Protein AF-Q876N0-F1 (afdb_monomer_lite)

Organism: Aspergillus fumigatus (NCBI:txid746128)

Radius of gyration: 25.03 Å; chains: 1; bounding box: 83×38×50 Å

Secondary structure (DSSP, 8-state):
--SPPPPPSSPPPTT-SSEEETT-TTS----GGGT-S--SS-SS--EEE-HHHHHHHHHHHHHHHHSSS-BHHHHHHHHHHHHHHHIIIII-SS-GGGS-HHHHHHHHHHHH-HHHHHT-THHHHHHHHHHHTTSS-SS-SS---BSS-TTHHHHHHHHHHHHHHHHHHHHHHHHHHHHHHHHHHHHHH--

Foldseek 3Di:
DQPQDDDDPDADDLPHLFKHWLQRPLWDDDDPPVVGTHDNDDPDGDIDTQLQNLLVVLVQQLLQAPPPFHFPSNVVSVVVNVVSVCCVPPVVSDHLVSHDPLSSVVVVVVNPDPVCVVQDCPSVVSSVVCVVVVSHDPHRPDDTDTPDDPCVNVVSVVVVVVVVVVVVVVVVVVVVVVVVVVVVVVVVVVD

Sequence (191 aa):
MWGAPEIPLGPPAPNNPDYWTINDERLPEVARGLHQGRVVEADYPVKIPSPARYAEMLTLLYFRDNHPEETFRGSFWEVLMIDMQTVLKKHRLFTLSDLPPRTRSWWKILTKNIRERTHGDAEERFGDEMKKAGEVPEKSPWPSQRTMPDGWREELKRLEEEEERRKKRKEEQEEEQLRKNKEKVKEEQNA

pLDDT: mean 83.49, std 11.63, range [45.81, 95.0]

Structure (mmCIF, N/CA/C/O backbone):
data_AF-Q876N0-F1
#
_entry.id   AF-Q876N0-F1
#
loop_
_atom_site.group_PDB
_atom_site.id
_atom_site.type_symbol
_atom_site.label_atom_id
_atom_site.label_alt_id
_atom_site.label_comp_id
_atom_site.label_asym_id
_atom_site.label_entity_id
_atom_site.label_seq_id
_atom_site.pdbx_PDB_ins_code
_atom_site.Cartn_x
_atom_site.Cartn_y
_atom_site.Cartn_z
_atom_site.occupancy
_atom_site.B_iso_or_equiv
_atom_site.auth_seq_id
_atom_site.auth_comp_id
_atom_site.auth_asym_id
_atom_site.auth_atom_id
_atom_site.pdbx_PDB_model_num
ATOM 1 N N . MET A 1 1 ? 12.293 -14.722 1.049 1.00 46.44 1 MET A N 1
ATOM 2 C CA . MET A 1 1 ? 11.926 -13.385 0.530 1.00 46.44 1 MET A CA 1
ATOM 3 C C . MET A 1 1 ? 10.450 -13.452 0.162 1.00 46.44 1 MET A C 1
ATOM 5 O O . MET A 1 1 ? 10.051 -14.461 -0.401 1.00 46.44 1 MET A O 1
ATOM 9 N N . TRP A 1 2 ? 9.644 -12.475 0.574 1.00 56.56 2 TRP A N 1
ATOM 10 C CA . TRP A 1 2 ? 8.173 -12.488 0.557 1.00 56.56 2 TRP A CA 1
ATOM 11 C C . TRP A 1 2 ? 7.551 -12.513 -0.853 1.00 56.56 2 TRP A C 1
ATOM 13 O O . TRP A 1 2 ? 7.044 -11.501 -1.315 1.00 56.56 2 TRP A O 1
ATOM 23 N N . GLY A 1 3 ? 7.643 -13.638 -1.568 1.00 62.12 3 GLY A N 1
ATOM 24 C CA . GLY A 1 3 ? 6.945 -13.863 -2.843 1.00 62.12 3 GLY A CA 1
ATOM 25 C C . GLY A 1 3 ? 7.327 -12.933 -4.003 1.00 62.12 3 GLY A C 1
ATOM 26 O O . GLY A 1 3 ? 6.643 -12.945 -5.024 1.00 62.12 3 GLY A O 1
ATOM 27 N N . ALA A 1 4 ? 8.388 -12.128 -3.868 1.00 67.19 4 ALA A N 1
ATOM 28 C CA . ALA A 1 4 ? 8.852 -11.271 -4.950 1.00 67.19 4 ALA A CA 1
ATOM 29 C C . ALA A 1 4 ? 9.299 -12.149 -6.136 1.00 67.19 4 ALA A C 1
ATOM 31 O O . ALA A 1 4 ? 10.089 -13.075 -5.921 1.00 67.19 4 ALA A O 1
ATOM 32 N N . PRO A 1 5 ? 8.797 -11.891 -7.356 1.00 76.00 5 PRO A N 1
ATOM 33 C CA . PRO A 1 5 ? 9.203 -12.635 -8.539 1.00 76.00 5 PRO A CA 1
ATOM 34 C C . PRO A 1 5 ? 10.709 -12.477 -8.760 1.00 76.00 5 PRO A C 1
ATOM 36 O O . PRO A 1 5 ? 11.302 -11.462 -8.394 1.00 76.00 5 PRO A O 1
ATOM 39 N N . GLU A 1 6 ? 11.344 -13.488 -9.347 1.00 84.44 6 GLU A N 1
ATOM 40 C CA . GLU A 1 6 ? 12.767 -13.396 -9.662 1.00 84.44 6 GLU A CA 1
ATOM 41 C C . GLU A 1 6 ? 13.013 -12.261 -10.660 1.00 84.44 6 GLU A C 1
ATOM 43 O O . GLU A 1 6 ? 12.354 -12.166 -11.700 1.00 84.44 6 GLU A O 1
ATOM 48 N N . ILE A 1 7 ? 13.979 -11.391 -10.345 1.00 85.69 7 ILE A N 1
ATOM 49 C CA . ILE A 1 7 ? 14.375 -10.315 -11.252 1.00 85.69 7 ILE A CA 1
ATOM 50 C C . ILE A 1 7 ? 15.002 -10.971 -12.490 1.00 85.69 7 ILE A C 1
ATOM 52 O O . ILE A 1 7 ? 16.005 -11.679 -12.353 1.00 85.69 7 ILE A O 1
ATOM 56 N N . PRO A 1 8 ? 14.474 -10.734 -13.705 1.00 86.06 8 PRO A N 1
ATOM 57 C CA . PRO A 1 8 ? 15.007 -11.359 -14.905 1.00 86.06 8 PRO A CA 1
ATOM 58 C C . PRO A 1 8 ? 16.461 -10.929 -15.125 1.00 86.06 8 PRO A C 1
ATOM 60 O O . PRO A 1 8 ? 16.791 -9.746 -15.012 1.00 86.06 8 PRO A O 1
ATOM 63 N N . LEU A 1 9 ? 17.339 -11.878 -15.465 1.00 85.62 9 LEU A N 1
ATOM 64 C CA . LEU A 1 9 ? 18.756 -11.595 -15.737 1.00 85.62 9 LEU A CA 1
ATOM 65 C C . LEU A 1 9 ? 18.926 -10.756 -17.016 1.00 85.62 9 LEU A C 1
ATOM 67 O O . LEU A 1 9 ? 19.671 -9.775 -17.022 1.00 85.62 9 LEU A O 1
ATOM 71 N N . GLY A 1 10 ? 18.162 -11.066 -18.065 1.00 85.69 10 GLY A N 1
ATOM 72 C CA . GLY A 1 10 ? 18.078 -10.275 -19.299 1.00 85.69 10 GLY A CA 1
ATOM 73 C C . GLY A 1 10 ? 17.014 -9.172 -19.247 1.00 85.69 10 GLY A C 1
ATOM 74 O O . GLY A 1 10 ? 16.380 -8.975 -18.205 1.00 85.69 10 GLY A O 1
ATOM 75 N N . PRO A 1 11 ? 16.804 -8.435 -20.352 1.00 86.06 11 PRO A N 1
ATOM 76 C CA . PRO A 1 11 ? 15.645 -7.563 -20.502 1.00 86.06 11 PRO A CA 1
ATOM 77 C C . PRO A 1 11 ? 14.350 -8.339 -20.209 1.00 86.06 11 PRO A C 1
ATOM 79 O O . PRO A 1 11 ? 14.222 -9.484 -20.655 1.00 86.06 11 PRO A O 1
ATOM 82 N N . PRO A 1 12 ? 13.396 -7.761 -19.459 1.00 89.75 12 PRO A N 1
ATOM 83 C CA . PRO A 1 12 ? 12.083 -8.364 -19.301 1.00 89.75 12 PRO A CA 1
ATOM 84 C C . PRO A 1 12 ? 11.425 -8.590 -20.667 1.00 89.75 12 PRO A C 1
ATOM 86 O O . PRO A 1 12 ? 11.605 -7.794 -21.590 1.00 89.75 12 PRO A O 1
ATOM 89 N N . ALA A 1 13 ? 10.643 -9.663 -20.795 1.00 88.75 13 ALA A N 1
ATOM 90 C CA . ALA A 1 13 ? 9.806 -9.852 -21.976 1.00 88.75 13 ALA A CA 1
ATOM 91 C C . ALA A 1 13 ? 8.862 -8.640 -22.160 1.00 88.75 13 ALA A C 1
ATOM 93 O O . ALA A 1 13 ? 8.408 -8.087 -21.155 1.00 88.75 13 ALA A O 1
ATOM 94 N N . PRO A 1 14 ? 8.500 -8.248 -23.397 1.00 85.12 14 PRO A N 1
ATOM 95 C CA . PRO A 1 14 ? 7.646 -7.077 -23.642 1.00 85.12 14 PRO A CA 1
ATOM 96 C C . PRO A 1 14 ? 6.306 -7.092 -22.886 1.00 85.12 14 PRO A C 1
ATOM 98 O O . PRO A 1 14 ? 5.770 -6.055 -22.517 1.00 85.12 14 PRO A O 1
ATOM 101 N N . ASN A 1 15 ? 5.766 -8.281 -22.619 1.00 86.50 15 ASN A N 1
ATOM 102 C CA . ASN A 1 15 ? 4.524 -8.500 -21.881 1.00 86.50 15 ASN A CA 1
ATOM 103 C C . ASN A 1 15 ? 4.755 -9.011 -20.448 1.00 86.50 15 ASN A C 1
ATOM 105 O O . ASN A 1 15 ? 3.834 -9.558 -19.842 1.00 86.50 15 ASN A O 1
ATOM 109 N N . ASN A 1 16 ? 5.966 -8.865 -19.902 1.00 90.00 16 ASN A N 1
ATOM 110 C CA . ASN A 1 16 ? 6.259 -9.295 -18.542 1.00 90.00 16 ASN A CA 1
ATOM 111 C C . ASN A 1 16 ? 5.347 -8.534 -17.549 1.00 90.00 16 ASN A C 1
ATOM 113 O O . ASN A 1 16 ? 5.262 -7.297 -17.619 1.00 90.00 16 ASN A O 1
ATOM 117 N N . PRO A 1 17 ? 4.634 -9.252 -16.657 1.00 89.44 17 PRO A N 1
ATOM 118 C CA . PRO A 1 17 ? 3.687 -8.640 -15.727 1.00 89.44 17 PRO A CA 1
ATOM 119 C C . PRO A 1 17 ? 4.369 -7.971 -14.527 1.00 89.44 17 PRO A C 1
ATOM 121 O O . PRO A 1 17 ? 3.766 -7.112 -13.887 1.00 89.44 17 PRO A O 1
ATOM 124 N N . ASP A 1 18 ? 5.619 -8.327 -14.232 1.00 91.31 18 ASP A N 1
ATOM 125 C CA . ASP A 1 18 ? 6.300 -8.004 -12.977 1.00 91.31 18 ASP A CA 1
ATOM 126 C C . ASP A 1 18 ? 7.418 -6.980 -13.126 1.00 91.31 18 ASP A C 1
ATOM 128 O O . ASP A 1 18 ? 7.651 -6.198 -12.206 1.00 91.31 18 ASP A O 1
ATOM 132 N N . TYR A 1 19 ? 8.089 -6.963 -14.277 1.00 92.31 19 TYR A N 1
ATOM 133 C CA . TYR A 1 19 ? 9.239 -6.103 -14.534 1.00 92.31 19 TYR A CA 1
ATOM 134 C C . TYR A 1 19 ? 9.152 -5.448 -15.896 1.00 92.31 19 TYR A C 1
ATOM 136 O O . TYR A 1 19 ? 8.929 -6.115 -16.905 1.00 92.31 19 TYR A O 1
ATOM 144 N N . TRP A 1 20 ? 9.361 -4.139 -15.914 1.00 91.56 20 TRP A N 1
ATOM 145 C CA . TRP A 1 20 ? 9.422 -3.308 -17.111 1.00 91.56 20 TRP A CA 1
ATOM 146 C C . TRP A 1 20 ? 10.815 -2.682 -17.205 1.00 91.56 20 TRP A C 1
ATOM 148 O O . TRP A 1 20 ? 11.603 -2.732 -16.256 1.00 91.56 20 TRP A O 1
ATOM 158 N N . THR A 1 21 ? 11.139 -2.084 -18.341 1.00 90.12 21 THR A N 1
ATOM 159 C CA . THR A 1 21 ? 12.311 -1.212 -18.463 1.00 90.12 21 THR A CA 1
ATOM 160 C C . THR A 1 21 ? 11.898 0.251 -18.328 1.00 90.12 21 THR A C 1
ATOM 162 O O . THR A 1 21 ? 10.753 0.616 -18.575 1.00 90.12 21 THR A O 1
ATOM 165 N N . ILE A 1 22 ? 12.827 1.130 -17.953 1.00 87.56 22 ILE A N 1
ATOM 166 C CA . ILE A 1 22 ? 12.552 2.580 -17.864 1.00 87.56 22 ILE A CA 1
ATOM 167 C C . ILE A 1 22 ? 12.155 3.220 -19.205 1.00 87.56 22 ILE A C 1
ATOM 169 O O . ILE A 1 22 ? 11.563 4.297 -19.221 1.00 87.56 22 ILE A O 1
ATOM 173 N N . ASN A 1 23 ? 12.463 2.560 -20.323 1.00 86.44 23 ASN A N 1
ATOM 174 C CA . ASN A 1 23 ? 12.092 2.972 -21.675 1.00 86.44 23 ASN A CA 1
ATOM 175 C C . ASN A 1 23 ? 10.866 2.215 -22.226 1.00 86.44 23 ASN A C 1
ATOM 177 O O . ASN A 1 23 ? 10.572 2.337 -23.413 1.00 86.44 23 ASN A O 1
ATOM 181 N N . ASP A 1 24 ? 10.166 1.437 -21.395 1.00 88.19 24 ASP A N 1
ATOM 182 C CA . ASP A 1 24 ? 9.004 0.645 -21.807 1.00 88.19 24 ASP A CA 1
ATOM 183 C C . ASP A 1 24 ? 7.897 1.534 -22.390 1.00 88.19 24 ASP A C 1
ATOM 185 O O . ASP A 1 24 ? 7.536 2.560 -21.813 1.00 88.19 24 ASP A O 1
ATOM 189 N N . GLU A 1 25 ? 7.349 1.145 -23.542 1.00 87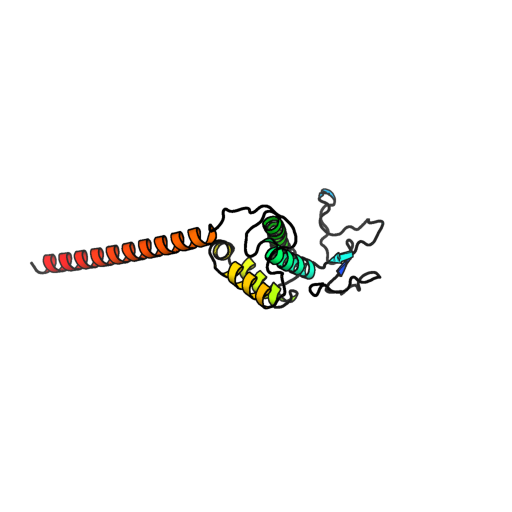.44 25 GLU A N 1
ATOM 190 C CA . GLU A 1 25 ? 6.357 1.938 -24.277 1.00 87.44 25 GLU A CA 1
ATOM 191 C C . GLU A 1 25 ? 5.015 2.080 -23.557 1.00 87.44 25 GLU A C 1
ATOM 193 O O . GLU A 1 25 ? 4.250 2.992 -23.864 1.00 87.44 25 GLU A O 1
ATOM 198 N N . ARG A 1 26 ? 4.729 1.213 -22.578 1.00 86.75 26 ARG A N 1
ATOM 199 C CA . ARG A 1 26 ? 3.541 1.336 -21.725 1.00 86.75 26 ARG A CA 1
ATOM 200 C C . ARG A 1 26 ? 3.640 2.527 -20.778 1.00 86.75 26 ARG A C 1
ATOM 202 O O . ARG A 1 26 ? 2.614 2.998 -20.292 1.00 86.75 26 ARG A O 1
ATOM 209 N N . LEU A 1 27 ? 4.851 2.999 -20.478 1.00 87.25 27 LEU A N 1
ATOM 210 C CA . LEU A 1 27 ? 5.051 4.173 -19.639 1.00 87.25 27 LEU A CA 1
ATOM 211 C C . LEU A 1 27 ? 4.662 5.441 -20.411 1.00 87.25 27 LEU A C 1
ATOM 213 O O . LEU A 1 27 ? 4.993 5.576 -21.590 1.00 87.25 27 LEU A O 1
ATOM 217 N N . PRO A 1 28 ? 3.995 6.407 -19.758 1.00 80.56 28 PRO A N 1
ATOM 218 C CA . PRO A 1 28 ? 3.603 7.635 -20.421 1.00 80.56 28 PRO A CA 1
ATOM 219 C C . PRO A 1 28 ? 4.844 8.456 -20.775 1.00 80.56 28 PRO A C 1
ATOM 221 O O . PRO A 1 28 ? 5.775 8.584 -19.972 1.00 80.56 28 PRO A O 1
ATOM 224 N N . GLU A 1 29 ? 4.828 9.074 -21.952 1.00 74.88 29 GLU A N 1
ATOM 225 C CA . GLU A 1 29 ? 5.729 10.183 -22.236 1.00 74.88 29 GLU A CA 1
ATOM 226 C C . GLU A 1 29 ? 5.293 11.376 -21.388 1.00 74.88 29 GLU A C 1
ATOM 228 O O . GLU A 1 29 ? 4.193 11.906 -21.549 1.00 74.88 29 GLU A O 1
ATOM 233 N N . VAL A 1 30 ? 6.133 11.795 -20.450 1.00 67.56 30 VAL A N 1
ATOM 234 C CA . VAL A 1 30 ? 5.915 13.031 -19.694 1.00 67.56 30 VAL A CA 1
ATOM 235 C C . VAL A 1 30 ? 7.146 13.918 -19.810 1.00 67.56 30 VAL A C 1
ATOM 237 O O . VAL A 1 30 ? 8.215 13.486 -20.241 1.00 67.56 30 VAL A O 1
ATOM 240 N N . ALA A 1 31 ? 6.980 15.199 -19.483 1.00 58.22 31 ALA A N 1
ATOM 241 C CA . ALA A 1 31 ? 8.033 16.189 -19.649 1.00 58.22 31 ALA A CA 1
ATOM 242 C C . ALA A 1 31 ? 9.302 15.798 -18.865 1.00 58.22 31 ALA A C 1
ATOM 244 O O . ALA A 1 31 ? 9.253 15.595 -17.649 1.00 58.22 31 ALA A O 1
ATOM 245 N N . ARG A 1 32 ? 10.451 15.763 -19.562 1.00 53.69 32 ARG A N 1
ATOM 246 C CA . ARG A 1 32 ? 11.765 15.347 -19.024 1.00 53.69 32 ARG A CA 1
ATOM 247 C C . ARG A 1 32 ? 12.174 16.087 -17.739 1.00 53.69 32 ARG A C 1
ATOM 249 O O . ARG A 1 32 ? 12.907 15.533 -16.931 1.00 53.69 32 ARG A O 1
ATOM 256 N N . GLY A 1 33 ? 11.671 17.305 -17.518 1.00 52.53 33 GLY A N 1
ATOM 257 C CA . GLY A 1 33 ? 12.053 18.164 -16.389 1.00 52.53 33 GLY A CA 1
ATOM 258 C C . GLY A 1 33 ? 11.734 17.617 -14.992 1.00 52.53 33 GLY A C 1
ATOM 259 O O . GLY A 1 33 ? 12.349 18.063 -14.029 1.00 52.53 33 GLY A O 1
ATOM 260 N N . LEU A 1 34 ? 10.819 16.648 -14.866 1.00 58.56 34 LEU A N 1
ATOM 261 C CA . LEU A 1 34 ? 10.489 16.017 -13.579 1.00 58.56 34 LEU A CA 1
ATOM 262 C C . LEU A 1 34 ? 11.032 14.586 -13.440 1.00 58.56 34 LEU A C 1
ATOM 264 O O . LEU A 1 34 ? 10.792 13.964 -12.411 1.00 58.56 34 LEU A O 1
ATOM 268 N N . HIS A 1 35 ? 11.745 14.058 -14.447 1.00 62.03 35 HIS A N 1
ATOM 269 C CA . HIS A 1 35 ? 12.207 12.657 -14.497 1.00 62.03 35 HIS A CA 1
ATOM 270 C C . HIS A 1 35 ? 11.091 11.629 -14.234 1.00 62.03 35 HIS A C 1
ATOM 272 O O . HIS A 1 35 ? 11.325 10.545 -13.705 1.00 62.03 35 HIS A O 1
ATOM 278 N N . GLN A 1 36 ? 9.857 11.985 -14.583 1.00 68.00 36 GLN A N 1
ATOM 279 C CA . GLN A 1 36 ? 8.708 11.096 -14.502 1.00 68.00 36 GLN A CA 1
ATOM 280 C C . GLN A 1 36 ? 8.547 10.361 -15.842 1.00 68.00 36 GLN A C 1
ATOM 282 O O . GLN A 1 36 ? 9.010 10.839 -16.876 1.00 68.00 36 GLN A O 1
ATOM 287 N N . GLY A 1 37 ? 7.872 9.210 -15.830 1.00 75.06 37 GLY A N 1
ATOM 288 C CA . GLY A 1 37 ? 7.498 8.463 -17.037 1.00 75.06 37 GLY A CA 1
ATOM 289 C C . GLY A 1 37 ? 8.666 7.873 -17.832 1.00 75.06 37 GLY A C 1
ATOM 290 O O . GLY A 1 37 ? 9.689 7.487 -17.268 1.00 75.06 37 GLY A O 1
ATOM 291 N N . ARG A 1 38 ? 8.459 7.714 -19.142 1.00 82.75 38 ARG A N 1
ATOM 292 C CA . ARG A 1 38 ? 9.367 6.976 -20.027 1.00 82.75 38 ARG A CA 1
ATOM 293 C C . ARG A 1 38 ? 10.684 7.721 -20.255 1.00 82.75 38 ARG A C 1
ATOM 295 O O . ARG A 1 38 ? 10.693 8.837 -20.774 1.00 82.75 38 ARG A O 1
ATOM 302 N N . VAL A 1 39 ? 11.802 7.061 -19.965 1.00 80.50 39 VAL A N 1
ATOM 303 C CA . VAL A 1 39 ? 13.153 7.562 -20.250 1.00 80.50 39 VAL A CA 1
ATOM 304 C C . VAL A 1 39 ? 13.628 6.975 -21.577 1.00 80.50 39 VAL A C 1
ATOM 306 O O . VAL A 1 39 ? 14.024 5.818 -21.644 1.00 80.50 39 VAL A O 1
ATOM 309 N N . VAL A 1 40 ? 13.557 7.769 -22.647 1.00 72.38 40 VAL A N 1
ATOM 310 C CA . VAL A 1 40 ? 13.921 7.338 -24.015 1.00 72.38 40 VAL A CA 1
ATOM 311 C C . VAL A 1 40 ? 15.427 7.383 -24.300 1.00 72.38 40 VAL A C 1
ATOM 313 O O . VAL A 1 40 ? 15.909 6.642 -25.148 1.00 72.38 40 VAL A O 1
ATOM 316 N N . GLU A 1 41 ? 16.172 8.212 -23.569 1.00 72.12 41 GLU A N 1
ATOM 317 C CA . GLU A 1 41 ? 17.628 8.363 -23.681 1.00 72.12 41 GLU A CA 1
ATOM 318 C C . GLU A 1 41 ? 18.268 7.879 -22.378 1.00 72.12 41 GLU A C 1
ATOM 320 O O . GLU A 1 41 ? 18.507 8.659 -21.458 1.00 72.12 41 GLU A O 1
ATOM 325 N N . ALA A 1 42 ? 18.478 6.570 -22.269 1.00 69.69 42 ALA A N 1
ATOM 326 C CA . ALA A 1 42 ? 19.211 5.976 -21.161 1.00 69.69 42 ALA A CA 1
ATOM 327 C C . ALA A 1 42 ? 20.351 5.117 -21.703 1.00 69.69 42 ALA A C 1
ATOM 329 O O . ALA A 1 42 ? 20.121 4.234 -22.528 1.00 69.69 42 ALA A O 1
ATOM 330 N N . ASP A 1 43 ? 21.559 5.333 -21.183 1.00 72.62 43 ASP A N 1
ATOM 331 C CA . ASP A 1 43 ? 22.745 4.547 -21.546 1.00 72.62 43 ASP A CA 1
ATOM 332 C C . ASP A 1 43 ? 22.626 3.072 -21.116 1.00 72.62 43 ASP A C 1
ATOM 334 O O . ASP A 1 43 ? 23.353 2.211 -21.609 1.00 72.62 43 ASP A O 1
ATOM 338 N N . TYR A 1 44 ? 21.690 2.766 -20.205 1.00 72.00 44 TYR A N 1
ATOM 339 C CA . TYR A 1 44 ? 21.479 1.429 -19.659 1.00 72.00 44 TYR A CA 1
ATOM 340 C C . TYR A 1 44 ? 19.986 1.103 -19.492 1.00 72.00 44 TYR A C 1
ATOM 342 O O . TYR A 1 44 ? 19.226 1.934 -18.984 1.00 72.00 44 TYR A O 1
ATOM 350 N N . PRO A 1 45 ? 19.546 -0.126 -19.833 1.00 78.44 45 PRO A N 1
ATOM 351 C CA . PRO A 1 45 ? 18.176 -0.570 -19.604 1.00 78.44 45 PRO A CA 1
ATOM 352 C C . PRO A 1 45 ? 17.963 -0.877 -18.116 1.00 78.44 45 PRO A C 1
ATOM 354 O O . PRO A 1 45 ? 18.132 -2.008 -17.655 1.00 78.44 45 PRO A O 1
ATOM 357 N N . VAL A 1 46 ? 17.594 0.144 -17.342 1.00 87.12 46 VAL A N 1
ATOM 358 C CA . VAL A 1 46 ? 17.217 -0.027 -15.935 1.00 87.12 46 VAL A CA 1
ATOM 359 C C . VAL A 1 46 ? 15.887 -0.778 -15.866 1.00 87.12 46 VAL A C 1
ATOM 361 O O . VAL A 1 46 ? 14.904 -0.386 -16.498 1.00 87.12 46 VAL A O 1
ATOM 364 N N . LYS A 1 47 ? 15.865 -1.869 -15.098 1.00 89.69 47 LYS A N 1
ATOM 365 C CA . LYS A 1 47 ? 14.658 -2.652 -14.816 1.00 89.69 47 LYS A CA 1
ATOM 366 C C . LYS A 1 47 ? 13.940 -2.040 -13.625 1.00 89.69 47 LYS A C 1
ATOM 368 O O . LYS A 1 47 ? 14.561 -1.778 -12.597 1.00 89.69 47 LYS A O 1
ATOM 373 N N . ILE A 1 48 ? 12.638 -1.865 -13.757 1.00 90.81 48 ILE A N 1
ATOM 374 C CA . ILE A 1 48 ? 11.757 -1.389 -12.697 1.00 90.81 48 ILE A CA 1
ATOM 375 C C . ILE A 1 48 ? 10.653 -2.420 -12.461 1.00 90.81 48 ILE A C 1
ATOM 377 O O . ILE A 1 48 ? 10.271 -3.123 -13.401 1.00 90.81 48 ILE A O 1
ATOM 381 N N . PRO A 1 49 ? 10.119 -2.539 -11.237 1.00 92.44 49 PRO A N 1
ATOM 382 C CA . PRO A 1 49 ? 8.881 -3.272 -11.030 1.00 92.44 49 PRO A CA 1
ATOM 383 C C . PRO A 1 49 ? 7.766 -2.663 -11.885 1.00 92.44 49 PRO A C 1
ATOM 385 O O . PRO A 1 49 ? 7.703 -1.442 -12.057 1.00 92.44 49 PRO A O 1
ATOM 388 N N . SER A 1 50 ? 6.864 -3.498 -12.392 1.00 92.50 50 SER A N 1
ATOM 389 C CA . SER A 1 50 ? 5.637 -3.007 -13.010 1.00 92.50 50 SER A CA 1
ATOM 390 C C . SER A 1 50 ? 4.830 -2.180 -11.998 1.00 92.50 50 SER A C 1
ATOM 392 O O . SER A 1 50 ? 4.947 -2.396 -10.789 1.00 92.50 50 SER A O 1
ATOM 394 N N . PRO A 1 51 ? 3.958 -1.261 -12.443 1.00 93.31 51 PRO A N 1
ATOM 395 C CA . PRO A 1 51 ? 3.101 -0.488 -11.547 1.00 93.31 51 PRO A CA 1
ATOM 396 C C . PRO A 1 51 ? 2.274 -1.356 -10.586 1.00 93.31 51 PRO A C 1
ATOM 398 O O . PRO A 1 51 ? 2.179 -1.039 -9.402 1.00 93.31 51 PRO A O 1
ATOM 401 N N . ALA A 1 52 ? 1.739 -2.487 -11.060 1.00 94.00 52 ALA A N 1
ATOM 402 C CA . ALA A 1 52 ? 1.010 -3.434 -10.217 1.00 94.00 52 ALA A CA 1
ATOM 403 C C . ALA A 1 52 ? 1.918 -4.078 -9.156 1.00 94.00 52 ALA A C 1
ATOM 405 O O . ALA A 1 52 ? 1.549 -4.150 -7.982 1.00 94.00 52 ALA A O 1
ATOM 406 N N . ARG A 1 53 ? 3.131 -4.492 -9.548 1.00 93.19 53 ARG A N 1
ATOM 407 C CA . ARG A 1 53 ? 4.098 -5.097 -8.627 1.00 93.19 53 ARG A CA 1
ATOM 408 C C . ARG A 1 53 ? 4.618 -4.088 -7.607 1.00 93.19 53 ARG A C 1
ATOM 410 O O . ARG A 1 53 ? 4.739 -4.407 -6.428 1.00 93.19 53 ARG A O 1
ATOM 417 N N . TYR A 1 54 ? 4.862 -2.852 -8.028 1.00 93.94 54 TYR A N 1
ATOM 418 C CA . TYR A 1 54 ? 5.264 -1.774 -7.133 1.00 93.94 54 TYR A CA 1
ATOM 419 C C . TYR A 1 54 ? 4.169 -1.454 -6.103 1.00 93.94 54 TYR A C 1
ATOM 421 O O . TYR A 1 54 ? 4.459 -1.337 -4.915 1.00 93.94 54 TYR A O 1
ATOM 429 N N . ALA A 1 55 ? 2.901 -1.406 -6.522 1.00 94.56 55 ALA A N 1
ATOM 430 C CA . ALA A 1 55 ? 1.756 -1.214 -5.629 1.00 94.56 55 ALA A CA 1
ATOM 431 C C . ALA A 1 55 ? 1.632 -2.318 -4.557 1.00 94.56 55 ALA A C 1
ATOM 433 O O . ALA A 1 55 ? 1.343 -2.035 -3.390 1.00 94.56 55 ALA A O 1
ATOM 434 N N . GLU A 1 56 ? 1.884 -3.574 -4.925 1.00 93.88 56 GLU A N 1
ATOM 435 C CA . GLU A 1 56 ? 1.967 -4.680 -3.968 1.00 93.88 56 GLU A CA 1
ATOM 436 C C . GLU A 1 56 ? 3.137 -4.519 -2.998 1.00 93.88 56 GLU A C 1
ATOM 438 O O . GLU A 1 56 ? 2.932 -4.625 -1.790 1.00 93.88 56 GLU A O 1
ATOM 443 N N . MET A 1 57 ? 4.339 -4.216 -3.497 1.00 93.19 57 MET A N 1
ATOM 444 C CA . MET A 1 57 ? 5.510 -3.998 -2.644 1.00 93.19 57 MET A CA 1
ATOM 445 C C . MET A 1 57 ? 5.246 -2.901 -1.612 1.00 93.19 57 MET A C 1
ATOM 447 O O . MET A 1 57 ? 5.532 -3.097 -0.435 1.00 93.19 57 MET A O 1
ATOM 451 N N . LEU A 1 58 ? 4.650 -1.781 -2.025 1.00 94.44 58 LEU A N 1
ATOM 452 C CA . LEU A 1 58 ? 4.281 -0.700 -1.112 1.00 94.44 58 LEU A CA 1
ATOM 453 C C . LEU A 1 58 ? 3.265 -1.147 -0.057 1.00 94.44 58 LEU A C 1
ATOM 455 O O . LEU A 1 58 ? 3.385 -0.745 1.094 1.00 94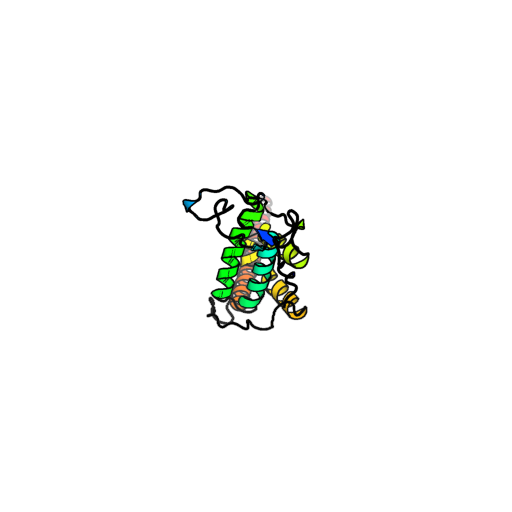.44 58 LEU A O 1
ATOM 459 N N . THR A 1 59 ? 2.319 -2.018 -0.415 1.00 93.38 59 THR A N 1
ATOM 460 C CA . THR A 1 59 ? 1.351 -2.580 0.542 1.00 93.38 59 THR A CA 1
ATOM 461 C C . THR A 1 59 ? 2.062 -3.430 1.597 1.00 93.38 59 THR A C 1
ATOM 463 O O . THR A 1 59 ? 1.852 -3.236 2.792 1.00 93.38 59 THR A O 1
ATOM 466 N N . LEU A 1 60 ? 2.960 -4.327 1.175 1.00 92.88 60 LEU A N 1
ATOM 467 C CA . LEU A 1 60 ? 3.754 -5.156 2.089 1.00 92.88 60 LEU A CA 1
ATOM 468 C C . LEU A 1 60 ? 4.655 -4.302 2.994 1.00 92.88 60 LEU A C 1
ATOM 470 O O . LEU A 1 60 ? 4.738 -4.546 4.195 1.00 92.88 60 LEU A O 1
ATOM 474 N N . LEU A 1 61 ? 5.330 -3.299 2.423 1.00 93.50 61 LEU A N 1
ATOM 475 C CA . LEU A 1 61 ? 6.206 -2.381 3.155 1.00 93.50 61 LEU A CA 1
ATOM 476 C C . LEU A 1 61 ? 5.426 -1.551 4.173 1.00 93.50 61 LEU A C 1
ATOM 478 O O . LEU A 1 61 ? 5.881 -1.403 5.306 1.00 93.50 61 LEU A O 1
ATOM 482 N N . TYR A 1 62 ? 4.248 -1.063 3.785 1.00 93.12 62 TYR A N 1
ATOM 483 C CA . TYR A 1 62 ? 3.349 -0.335 4.664 1.00 93.12 62 TYR A CA 1
ATOM 484 C C . TYR A 1 62 ? 2.976 -1.175 5.881 1.00 93.12 62 TYR A C 1
ATOM 486 O O . TYR A 1 62 ? 3.296 -0.783 6.994 1.00 93.12 62 TYR A O 1
ATOM 494 N N . PHE A 1 63 ? 2.405 -2.367 5.697 1.00 92.00 63 PHE A N 1
ATOM 495 C CA . PHE A 1 63 ? 2.002 -3.197 6.837 1.00 92.00 63 PHE A CA 1
ATOM 496 C C . PHE A 1 63 ? 3.188 -3.727 7.651 1.00 92.00 63 PHE A C 1
ATOM 498 O O . PHE A 1 63 ? 3.075 -3.873 8.863 1.00 92.00 63 PHE A O 1
ATOM 505 N N . ARG A 1 64 ? 4.351 -3.959 7.031 1.00 92.75 64 ARG A N 1
ATOM 506 C CA . ARG A 1 64 ? 5.577 -4.313 7.763 1.00 92.75 64 ARG A CA 1
ATOM 507 C C . ARG A 1 64 ? 6.020 -3.200 8.715 1.00 92.75 64 ARG A C 1
ATOM 509 O O . ARG A 1 64 ? 6.496 -3.506 9.804 1.00 92.75 64 ARG A O 1
ATOM 516 N N . ASP A 1 65 ? 5.933 -1.944 8.280 1.00 92.75 65 ASP A N 1
ATOM 517 C CA . ASP A 1 65 ? 6.530 -0.804 8.986 1.00 92.75 65 ASP A CA 1
ATOM 518 C C . ASP A 1 65 ? 5.517 0.062 9.748 1.00 92.75 65 ASP A C 1
ATOM 520 O O . ASP A 1 65 ? 5.934 0.854 10.587 1.00 92.75 65 ASP A O 1
ATOM 524 N N . ASN A 1 66 ? 4.219 -0.084 9.480 1.00 88.88 66 ASN A N 1
ATOM 525 C CA . ASN A 1 66 ? 3.136 0.720 10.058 1.00 88.88 66 ASN A CA 1
ATOM 526 C C . ASN A 1 66 ? 2.147 -0.091 10.917 1.00 88.88 66 ASN A C 1
ATOM 528 O O . ASN A 1 66 ? 1.196 0.480 11.445 1.00 88.88 66 ASN A O 1
ATOM 532 N N . HIS A 1 67 ? 2.334 -1.415 11.050 1.00 87.38 67 HIS A N 1
ATOM 533 C CA . HIS A 1 67 ? 1.476 -2.281 11.874 1.00 87.38 67 HIS A CA 1
ATOM 534 C C . HIS A 1 67 ? 2.298 -3.062 12.918 1.00 87.38 67 HIS A C 1
ATOM 536 O O . HIS A 1 67 ? 3.225 -3.795 12.565 1.00 87.38 67 HIS A O 1
ATOM 542 N N . PRO A 1 68 ? 1.973 -2.995 14.225 1.00 81.69 68 PRO A N 1
ATOM 543 C CA . PRO A 1 68 ? 0.739 -2.459 14.807 1.00 81.69 68 PRO A CA 1
ATOM 544 C C . PRO A 1 68 ? 0.789 -0.955 15.094 1.00 81.69 68 PRO A C 1
ATOM 546 O O . PRO A 1 68 ? -0.204 -0.352 15.486 1.00 81.69 68 PRO A O 1
ATOM 549 N N . GLU A 1 69 ? 1.954 -0.347 14.911 1.00 83.88 69 GLU A N 1
ATOM 550 C CA . GLU A 1 69 ? 2.235 1.016 15.330 1.00 83.88 69 GLU A CA 1
ATOM 551 C C . GLU A 1 69 ? 2.545 1.867 14.114 1.00 83.88 69 GLU A C 1
ATOM 553 O O . GLU A 1 69 ? 3.341 1.467 13.262 1.00 83.88 69 GLU A O 1
ATOM 558 N N . GLU A 1 70 ? 1.960 3.061 14.069 1.00 86.25 70 GLU A N 1
ATOM 559 C CA . GLU A 1 70 ? 2.275 4.007 13.010 1.00 86.25 70 GLU A CA 1
ATOM 560 C C . GLU A 1 70 ? 3.681 4.568 13.198 1.00 86.25 70 GLU A C 1
ATOM 562 O O . GLU A 1 70 ? 4.050 5.043 14.278 1.00 86.25 70 GLU A O 1
ATOM 567 N N . THR A 1 71 ? 4.477 4.516 12.133 1.00 90.31 71 THR A N 1
ATOM 568 C CA . THR A 1 71 ? 5.858 5.003 12.141 1.00 90.31 71 THR A CA 1
ATOM 569 C C . THR A 1 71 ? 6.110 5.937 10.974 1.00 90.31 71 THR A C 1
ATOM 571 O O . THR A 1 71 ? 5.481 5.823 9.926 1.00 90.31 71 THR A O 1
ATOM 574 N N . PHE A 1 72 ? 7.102 6.823 11.102 1.00 90.38 72 PHE A N 1
ATOM 575 C CA . PHE A 1 72 ? 7.474 7.726 10.006 1.00 90.38 72 PHE A CA 1
ATOM 576 C C . PHE A 1 72 ? 7.847 6.965 8.727 1.00 90.38 72 PHE A C 1
ATOM 578 O O . PHE A 1 72 ? 7.572 7.426 7.619 1.00 90.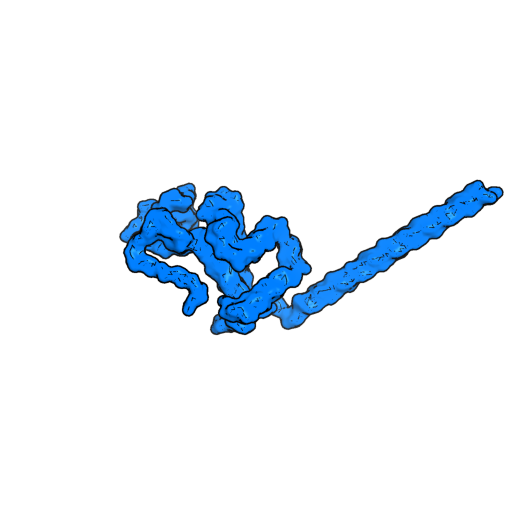38 72 PHE A O 1
ATOM 585 N N . ARG A 1 73 ? 8.462 5.783 8.868 1.00 91.38 73 ARG A N 1
ATOM 586 C CA . ARG A 1 73 ? 8.780 4.906 7.736 1.00 91.38 73 ARG A CA 1
ATOM 587 C C . ARG A 1 73 ? 7.508 4.332 7.110 1.00 91.38 73 ARG A C 1
ATOM 589 O O . ARG A 1 73 ? 7.396 4.337 5.890 1.00 91.38 73 ARG A O 1
ATOM 596 N N . GLY A 1 74 ? 6.562 3.876 7.929 1.00 90.88 74 GLY A N 1
ATOM 597 C CA . GLY A 1 74 ? 5.246 3.425 7.483 1.00 90.88 74 GLY A CA 1
ATOM 598 C C . GLY A 1 74 ? 4.485 4.507 6.712 1.00 90.88 74 GLY A C 1
ATOM 599 O O . GLY A 1 74 ? 4.075 4.275 5.573 1.00 90.88 74 GLY A O 1
ATOM 600 N N . SER A 1 75 ? 4.405 5.720 7.268 1.00 88.75 75 SER A N 1
ATOM 601 C CA . SER A 1 75 ? 3.774 6.881 6.624 1.00 88.75 75 SER A CA 1
ATOM 602 C C . SER A 1 75 ? 4.425 7.248 5.287 1.00 88.75 75 SER A C 1
ATOM 604 O O . SER A 1 75 ? 3.743 7.662 4.353 1.00 88.75 75 SER A O 1
ATOM 606 N N . PHE A 1 76 ? 5.740 7.057 5.141 1.00 91.44 76 PHE A N 1
ATOM 607 C CA . PHE A 1 76 ? 6.408 7.274 3.857 1.00 91.44 76 PHE A CA 1
ATOM 608 C C . PHE A 1 76 ? 5.897 6.317 2.766 1.00 91.44 76 PHE A C 1
ATOM 610 O O . PHE A 1 76 ? 5.637 6.744 1.639 1.00 91.44 76 PHE A O 1
ATOM 617 N N . TRP A 1 77 ? 5.692 5.035 3.089 1.00 94.06 77 TRP A N 1
ATOM 618 C CA . TRP A 1 77 ? 5.122 4.070 2.139 1.00 94.06 77 TRP A CA 1
ATOM 619 C C . TRP A 1 77 ? 3.679 4.401 1.776 1.00 94.06 77 TRP A C 1
ATOM 621 O O . TRP A 1 77 ? 3.281 4.234 0.624 1.00 94.06 77 TRP A O 1
ATOM 631 N N . GLU A 1 78 ? 2.906 4.909 2.734 1.00 89.88 78 GLU A N 1
ATOM 632 C CA . GLU A 1 78 ? 1.553 5.399 2.488 1.00 89.88 78 GLU A CA 1
ATOM 633 C C . GLU A 1 78 ? 1.518 6.527 1.456 1.00 89.88 78 GLU A C 1
ATOM 635 O O . GLU A 1 78 ? 0.700 6.469 0.537 1.00 89.88 78 GLU A O 1
ATOM 640 N N . VAL A 1 79 ? 2.405 7.520 1.568 1.00 90.00 79 VAL A N 1
ATOM 641 C CA . VAL A 1 79 ? 2.479 8.621 0.594 1.00 90.00 79 VAL A CA 1
ATOM 642 C C . VAL A 1 79 ? 2.693 8.070 -0.817 1.00 90.00 79 VAL A C 1
ATOM 644 O O . VAL A 1 79 ? 1.967 8.427 -1.743 1.00 90.00 79 VAL A O 1
ATOM 647 N N . LEU A 1 80 ? 3.603 7.107 -0.974 1.00 92.88 80 LEU A N 1
ATOM 648 C CA . LEU A 1 80 ? 3.843 6.459 -2.265 1.00 92.88 80 LEU A CA 1
ATOM 649 C C . LEU A 1 80 ? 2.643 5.620 -2.741 1.00 92.88 80 LEU A C 1
ATOM 651 O O . LEU A 1 80 ? 2.371 5.553 -3.942 1.00 92.88 80 LEU A O 1
ATOM 655 N N . MET A 1 81 ? 1.882 4.995 -1.835 1.00 92.06 81 MET A N 1
ATOM 656 C CA . MET A 1 81 ? 0.631 4.320 -2.207 1.00 92.06 81 MET A CA 1
ATOM 657 C C . MET A 1 81 ? -0.419 5.312 -2.718 1.00 92.06 81 MET A C 1
ATOM 659 O O . MET A 1 81 ? -1.147 4.982 -3.656 1.00 92.06 81 MET A O 1
ATOM 663 N N . ILE A 1 82 ? -0.502 6.518 -2.145 1.00 88.88 82 ILE A N 1
ATOM 664 C CA . ILE A 1 82 ? -1.397 7.586 -2.618 1.00 88.88 82 ILE A CA 1
ATOM 665 C C . ILE A 1 82 ? -1.028 7.993 -4.051 1.00 88.88 82 ILE A C 1
ATOM 667 O O . ILE A 1 82 ? -1.914 8.064 -4.908 1.00 88.88 82 ILE A O 1
ATOM 671 N N . ASP A 1 83 ? 0.260 8.152 -4.358 1.00 88.62 83 ASP A N 1
ATOM 672 C CA . ASP A 1 83 ? 0.720 8.412 -5.730 1.00 88.62 83 ASP A CA 1
ATOM 673 C C . ASP A 1 83 ? 0.301 7.288 -6.685 1.00 88.62 83 ASP A C 1
ATOM 675 O O . ASP A 1 83 ? -0.227 7.524 -7.777 1.00 88.62 83 ASP A O 1
ATOM 679 N N . MET A 1 84 ? 0.431 6.039 -6.242 1.00 92.19 84 MET A N 1
ATOM 680 C CA . MET A 1 84 ? 0.032 4.879 -7.030 1.00 92.19 84 MET A CA 1
ATOM 681 C C . MET A 1 84 ? -1.493 4.764 -7.225 1.00 92.19 84 MET A C 1
ATOM 683 O O . MET A 1 84 ? -1.936 4.198 -8.228 1.00 92.19 84 MET A O 1
ATOM 687 N N . GLN A 1 85 ? -2.324 5.377 -6.373 1.00 89.38 85 GLN A N 1
ATOM 688 C CA . GLN A 1 85 ? -3.755 5.544 -6.670 1.00 89.38 85 GLN A CA 1
ATOM 689 C C . GLN A 1 85 ? -3.991 6.492 -7.850 1.00 89.38 85 GLN A C 1
ATOM 691 O O . GLN A 1 85 ? -4.917 6.269 -8.634 1.00 89.38 85 GLN A O 1
ATOM 696 N N . THR A 1 86 ? -3.159 7.524 -8.015 1.00 86.56 86 THR A N 1
ATOM 697 C CA . THR A 1 86 ? -3.195 8.387 -9.206 1.00 86.56 86 THR A CA 1
ATOM 698 C C . THR A 1 86 ? -2.787 7.597 -10.444 1.00 86.56 86 THR A C 1
ATOM 700 O O . THR A 1 86 ? -3.452 7.694 -11.477 1.00 86.56 86 THR A O 1
ATOM 703 N N . VAL A 1 87 ? -1.763 6.745 -10.338 1.00 89.00 87 VAL A N 1
ATOM 704 C CA . VAL A 1 87 ? -1.371 5.836 -11.427 1.00 89.00 87 VAL A CA 1
ATOM 705 C C . VAL A 1 87 ? -2.527 4.911 -11.820 1.00 89.00 87 VAL A C 1
ATOM 707 O O . VAL A 1 87 ? -2.849 4.824 -13.003 1.00 89.00 87 VAL A O 1
ATOM 710 N N . LEU A 1 88 ? -3.212 4.302 -10.848 1.00 90.44 88 LEU A N 1
ATOM 711 C CA . LEU A 1 88 ? -4.381 3.444 -11.071 1.00 90.44 88 LEU A CA 1
ATOM 712 C C . LEU A 1 88 ? -5.552 4.199 -11.732 1.00 90.44 88 LEU A C 1
ATOM 714 O O . LEU A 1 88 ? -6.137 3.719 -12.701 1.00 90.44 88 LEU A O 1
ATOM 718 N N . LYS A 1 89 ? -5.919 5.378 -11.209 1.00 87.81 89 LYS A N 1
ATOM 719 C CA . LYS A 1 89 ? -7.136 6.110 -11.615 1.00 87.81 89 LYS A CA 1
ATOM 720 C C . LYS A 1 89 ? -6.949 6.929 -12.895 1.00 87.81 89 LYS A C 1
ATOM 722 O O . LYS A 1 89 ? -7.828 6.923 -13.758 1.00 87.81 89 LYS A O 1
ATOM 727 N N . LYS A 1 90 ? -5.830 7.652 -13.004 1.00 85.06 90 LYS A N 1
ATOM 728 C CA . LYS A 1 90 ? -5.564 8.622 -14.078 1.00 85.06 90 LYS A CA 1
ATOM 729 C C . LYS A 1 90 ? -4.764 8.010 -15.220 1.00 85.06 90 LYS A C 1
ATOM 731 O O . LYS A 1 90 ? -5.170 8.137 -16.368 1.00 85.06 90 LYS A O 1
ATOM 736 N N . HIS A 1 91 ? -3.643 7.362 -14.907 1.00 85.31 91 HIS A N 1
ATOM 737 C CA . HIS A 1 91 ? -2.723 6.856 -15.931 1.00 85.31 91 HIS A CA 1
ATOM 738 C C . HIS A 1 91 ? -3.093 5.459 -16.429 1.00 85.31 91 HIS A C 1
ATOM 740 O O . HIS A 1 91 ? -2.720 5.101 -17.539 1.00 85.31 91 HIS A O 1
ATOM 746 N N . ARG A 1 92 ? -3.848 4.691 -15.631 1.00 88.62 92 ARG A N 1
ATOM 747 C CA . ARG A 1 92 ? -4.331 3.341 -15.957 1.00 88.62 92 ARG A CA 1
ATOM 748 C C . ARG A 1 92 ? -3.210 2.399 -16.413 1.00 88.62 92 ARG A C 1
ATOM 750 O O . ARG A 1 92 ? -3.436 1.528 -17.243 1.00 88.62 92 ARG A O 1
ATOM 757 N N . LEU A 1 93 ? -2.008 2.560 -15.847 1.00 90.56 93 LEU A N 1
ATOM 758 C CA . LEU A 1 93 ? -0.868 1.675 -16.137 1.00 90.56 93 LEU A CA 1
ATOM 759 C C . LEU A 1 93 ? -1.052 0.267 -15.557 1.00 90.56 93 LEU A C 1
ATOM 761 O O . LEU A 1 93 ? -0.323 -0.655 -15.902 1.00 90.56 93 LEU A O 1
ATOM 765 N N . PHE A 1 94 ? -2.015 0.126 -14.652 1.00 93.56 94 PHE A N 1
ATOM 766 C CA . PHE A 1 94 ? -2.532 -1.129 -14.141 1.00 93.56 94 PHE A CA 1
ATOM 767 C C . PHE A 1 94 ? -3.981 -0.912 -13.692 1.00 93.56 94 PHE A C 1
ATOM 769 O O . PHE A 1 94 ? -4.465 0.220 -13.595 1.00 93.56 94 PHE A O 1
ATOM 776 N N . THR A 1 95 ? -4.668 -2.005 -13.406 1.00 94.56 95 THR A N 1
ATOM 777 C CA . THR A 1 95 ? -6.036 -2.087 -12.907 1.00 94.56 95 THR A CA 1
ATOM 778 C C . THR A 1 95 ? -6.073 -2.921 -11.627 1.00 94.56 95 THR A C 1
ATOM 780 O O . THR A 1 95 ? -5.122 -3.623 -11.283 1.00 94.56 95 THR A O 1
ATOM 783 N N . LEU A 1 96 ? -7.198 -2.902 -10.906 1.00 94.69 96 LEU A N 1
ATOM 784 C CA . LEU A 1 96 ? -7.344 -3.729 -9.702 1.00 94.69 96 LEU A CA 1
ATOM 785 C C . LEU A 1 96 ? -7.210 -5.235 -9.995 1.00 94.69 96 LEU A C 1
ATOM 787 O O . LEU A 1 96 ? -6.794 -5.981 -9.111 1.00 94.69 96 LEU A O 1
ATOM 791 N N . SER A 1 97 ? -7.554 -5.701 -11.202 1.00 95.00 97 SER A N 1
ATOM 792 C CA . SER A 1 97 ? -7.392 -7.109 -11.595 1.00 95.00 97 SER A CA 1
ATOM 793 C C . SER A 1 97 ? -5.938 -7.535 -11.771 1.00 95.00 97 SER A C 1
ATOM 795 O O . SER A 1 97 ? -5.663 -8.724 -11.643 1.00 95.00 97 SER A O 1
ATOM 797 N N . ASP A 1 98 ? -5.022 -6.592 -11.982 1.00 93.94 98 ASP A N 1
ATOM 798 C CA . ASP A 1 98 ? -3.591 -6.883 -12.125 1.00 93.94 98 ASP A CA 1
ATOM 799 C C . ASP A 1 98 ? -2.913 -7.091 -10.763 1.00 93.94 98 ASP A C 1
ATOM 801 O O . ASP A 1 98 ? -1.831 -7.663 -10.675 1.00 93.94 98 ASP A O 1
ATOM 805 N N . LEU A 1 99 ? -3.564 -6.655 -9.678 1.00 93.44 99 LEU A N 1
ATOM 806 C CA . LEU A 1 99 ? -3.077 -6.857 -8.318 1.00 93.44 99 LEU A CA 1
ATOM 807 C C . LEU A 1 99 ? -3.376 -8.281 -7.821 1.00 93.44 99 LEU A C 1
ATOM 809 O O . LEU A 1 99 ? -4.485 -8.790 -8.060 1.00 93.44 99 LEU A O 1
ATOM 813 N N . PRO A 1 100 ? -2.467 -8.883 -7.030 1.00 91.19 100 PRO A N 1
ATOM 814 C CA . PRO A 1 100 ? -2.732 -10.126 -6.310 1.00 91.19 100 PRO A CA 1
ATOM 815 C C . PRO A 1 100 ? -3.961 -10.012 -5.401 1.00 91.19 100 PRO A C 1
ATOM 817 O O . PRO A 1 100 ? -4.260 -8.915 -4.926 1.00 91.19 100 PRO A O 1
ATOM 820 N N . PRO A 1 101 ? -4.677 -11.114 -5.106 1.00 91.69 101 PRO A N 1
ATOM 821 C CA . PRO A 1 101 ? -5.957 -11.064 -4.392 1.00 91.69 101 PRO A CA 1
ATOM 822 C C . PRO A 1 101 ? -5.930 -10.279 -3.071 1.00 91.69 101 PRO A C 1
ATOM 824 O O . PRO A 1 101 ? -6.813 -9.449 -2.843 1.00 91.69 101 PRO A O 1
ATOM 827 N N . ARG A 1 102 ? -4.896 -10.487 -2.244 1.00 89.69 102 ARG A N 1
ATOM 828 C CA . ARG A 1 102 ? -4.691 -9.802 -0.956 1.00 89.69 102 ARG A CA 1
ATOM 829 C C . ARG A 1 102 ? -4.532 -8.293 -1.149 1.00 89.69 102 ARG A C 1
ATOM 831 O O . ARG A 1 102 ? -5.329 -7.499 -0.646 1.00 89.69 102 ARG A O 1
ATOM 838 N N . THR A 1 103 ? -3.569 -7.894 -1.969 1.00 91.75 103 THR A N 1
ATOM 839 C CA . THR A 1 103 ? -3.320 -6.491 -2.317 1.00 91.75 103 THR A CA 1
ATOM 840 C C . THR A 1 103 ? -4.558 -5.853 -2.939 1.00 91.75 103 THR A C 1
ATOM 842 O O . THR A 1 103 ? -4.979 -4.775 -2.539 1.00 91.75 103 THR A O 1
ATOM 845 N N . ARG A 1 104 ? -5.236 -6.552 -3.850 1.00 93.69 104 ARG A N 1
ATOM 846 C CA . ARG A 1 104 ? -6.482 -6.098 -4.471 1.00 93.69 104 ARG A CA 1
ATOM 847 C C . ARG A 1 104 ? -7.566 -5.794 -3.440 1.00 93.69 104 ARG A C 1
ATOM 849 O O . ARG A 1 104 ? -8.268 -4.797 -3.604 1.00 93.69 104 ARG A O 1
ATOM 856 N N . SER A 1 105 ? -7.746 -6.629 -2.411 1.00 91.25 105 SER A N 1
ATOM 857 C CA . SER A 1 105 ? -8.731 -6.349 -1.355 1.00 91.25 105 SER A CA 1
ATOM 858 C C . SER A 1 105 ? -8.404 -5.077 -0.580 1.00 91.25 105 SER A C 1
ATOM 860 O O . SER A 1 105 ? -9.300 -4.257 -0.391 1.00 91.25 105 SER A O 1
ATOM 862 N N . TRP A 1 106 ? -7.132 -4.854 -0.246 1.00 90.88 106 TRP A N 1
ATOM 863 C CA . TRP A 1 106 ? -6.698 -3.618 0.403 1.00 90.88 106 TRP A CA 1
ATOM 864 C C . TRP A 1 106 ? -6.917 -2.396 -0.491 1.00 90.88 106 TRP A C 1
ATOM 866 O O . TRP A 1 106 ? -7.536 -1.412 -0.099 1.00 90.88 106 TRP A O 1
ATOM 876 N N . TRP A 1 107 ? -6.517 -2.489 -1.756 1.00 91.75 107 TRP A N 1
ATOM 877 C CA . TRP A 1 107 ? -6.657 -1.402 -2.719 1.00 91.75 107 TRP A CA 1
ATOM 8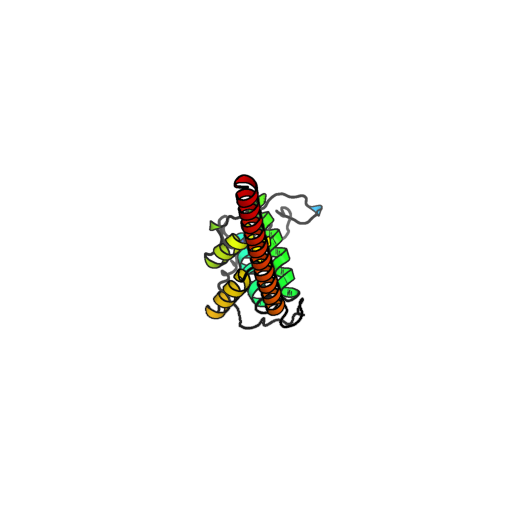78 C C . TRP A 1 107 ? -8.117 -1.054 -3.035 1.00 91.75 107 TRP A C 1
ATOM 880 O O . TRP A 1 107 ? -8.433 0.104 -3.311 1.00 91.75 107 TRP A O 1
ATOM 890 N N . LYS A 1 108 ? -9.046 -2.014 -2.944 1.00 90.75 108 LYS A N 1
ATOM 891 C CA . LYS A 1 108 ? -10.491 -1.730 -3.005 1.00 90.75 108 LYS A CA 1
ATOM 892 C C . LYS A 1 108 ? -10.961 -0.868 -1.833 1.00 90.75 108 LYS A C 1
ATOM 894 O O . LYS A 1 108 ? -11.829 -0.029 -2.044 1.00 90.75 108 LYS A O 1
ATOM 899 N N . ILE A 1 109 ? -10.406 -1.064 -0.637 1.00 86.31 109 ILE A N 1
ATOM 900 C CA . ILE A 1 109 ? -10.701 -0.231 0.539 1.00 86.31 109 ILE A CA 1
ATOM 901 C C . ILE A 1 109 ? -10.131 1.173 0.305 1.00 86.31 109 ILE A C 1
ATOM 903 O O . ILE A 1 109 ? -10.882 2.147 0.327 1.00 86.31 109 ILE A O 1
ATOM 907 N N . LEU A 1 110 ? -8.845 1.262 -0.064 1.00 83.31 110 LEU A N 1
ATOM 908 C CA . LEU A 1 110 ? -8.159 2.534 -0.330 1.00 83.31 110 LEU A CA 1
ATOM 909 C C . LEU A 1 110 ? -8.871 3.399 -1.381 1.00 83.31 110 LEU A C 1
ATOM 911 O O . LEU A 1 110 ? -8.915 4.621 -1.269 1.00 83.31 110 LEU A O 1
ATOM 915 N N . THR A 1 111 ? -9.422 2.773 -2.423 1.00 80.50 111 THR A N 1
ATOM 916 C CA . THR A 1 111 ? -10.004 3.499 -3.560 1.00 80.50 111 THR A CA 1
ATOM 917 C C . THR A 1 111 ? -11.459 3.914 -3.370 1.00 80.50 111 THR A C 1
ATOM 919 O O . THR A 1 111 ? -11.890 4.826 -4.082 1.00 80.50 111 THR A O 1
ATOM 922 N N . LYS A 1 112 ? -12.201 3.284 -2.448 1.00 74.56 112 LYS A N 1
ATOM 923 C CA . LYS A 1 112 ? -13.632 3.543 -2.230 1.00 74.56 112 LYS A CA 1
ATOM 924 C C . LYS A 1 112 ? -13.906 4.683 -1.257 1.00 74.56 112 LYS A C 1
ATOM 926 O O . LYS A 1 112 ? -14.832 5.445 -1.515 1.00 74.56 112 LYS A O 1
ATOM 931 N N . ASN A 1 113 ? -13.139 4.820 -0.172 1.00 61.56 113 ASN A N 1
ATOM 932 C CA . ASN A 1 113 ? -13.437 5.844 0.828 1.00 61.56 113 ASN A CA 1
ATOM 933 C C . ASN A 1 113 ? -12.212 6.194 1.697 1.00 61.56 113 ASN A C 1
ATOM 935 O O . ASN A 1 113 ? -11.840 5.449 2.598 1.00 61.56 113 ASN A O 1
ATOM 939 N N . ILE A 1 114 ? -11.588 7.355 1.453 1.00 55.12 114 ILE A N 1
ATOM 940 C CA . ILE A 1 114 ? -10.432 7.828 2.245 1.00 55.12 114 ILE A CA 1
ATOM 941 C C . ILE A 1 114 ? -10.829 8.071 3.711 1.00 55.12 114 ILE A C 1
ATOM 943 O O . ILE A 1 114 ? -10.020 7.845 4.601 1.00 55.12 114 ILE A O 1
ATOM 947 N N . ARG A 1 115 ? -12.078 8.481 3.978 1.00 46.41 115 ARG A N 1
ATOM 948 C CA . ARG A 1 115 ? -12.559 8.747 5.344 1.00 46.41 115 ARG A CA 1
ATOM 949 C C . ARG A 1 115 ? -12.821 7.477 6.156 1.00 46.41 115 ARG A C 1
ATOM 951 O O . ARG A 1 115 ? -12.574 7.482 7.352 1.00 46.41 115 ARG A O 1
ATOM 958 N N . GLU A 1 116 ? -13.254 6.379 5.534 1.00 49.59 116 GLU A N 1
ATOM 959 C CA . GLU A 1 116 ? -13.400 5.088 6.240 1.00 49.59 116 GLU A CA 1
ATOM 960 C C . GLU A 1 116 ? -12.042 4.471 6.607 1.00 49.59 116 GLU A C 1
ATOM 962 O O . GLU A 1 116 ? -11.971 3.617 7.485 1.00 49.59 116 GLU A O 1
ATOM 967 N N . ARG A 1 117 ? -10.956 4.917 5.958 1.00 51.03 117 ARG A N 1
ATOM 968 C CA . ARG A 1 117 ? -9.588 4.505 6.281 1.00 51.03 117 ARG A CA 1
ATOM 969 C C . ARG A 1 117 ? -9.095 5.116 7.594 1.00 51.03 117 ARG A C 1
ATOM 971 O O . ARG A 1 117 ? -8.502 4.407 8.393 1.00 51.03 117 ARG A O 1
ATOM 978 N N . THR A 1 118 ? -9.345 6.406 7.816 1.00 49.09 118 THR A N 1
ATOM 979 C CA . THR A 1 118 ? -8.891 7.139 9.014 1.00 49.09 118 THR A CA 1
ATOM 980 C C . THR A 1 118 ? -9.683 6.811 10.283 1.00 49.09 118 THR A C 1
ATOM 982 O O . THR A 1 118 ? -9.228 7.162 11.363 1.00 49.09 118 THR A O 1
ATOM 985 N N . HIS A 1 119 ? -10.828 6.131 10.160 1.00 45.81 119 HIS A N 1
ATOM 986 C CA . HIS A 1 119 ? -11.754 5.842 11.268 1.00 45.81 119 HIS A CA 1
ATOM 987 C C . HIS A 1 119 ? -12.094 4.347 11.430 1.00 45.81 119 HIS A C 1
ATOM 989 O O . HIS A 1 119 ? -12.993 3.996 12.183 1.00 45.81 119 HIS A O 1
ATOM 995 N N . GLY A 1 120 ? -11.455 3.442 10.680 1.00 57.34 120 GLY A N 1
ATOM 996 C CA . GLY A 1 120 ? -11.897 2.047 10.599 1.00 57.34 120 GLY A CA 1
ATOM 997 C C . GLY A 1 120 ? -10.876 1.025 11.088 1.00 57.34 120 GLY A C 1
ATOM 998 O O . GLY A 1 120 ? -9.712 1.069 10.698 1.00 57.34 120 GLY A O 1
ATOM 999 N N . ASP A 1 121 ? -11.362 -0.020 11.769 1.00 70.69 121 ASP A N 1
ATOM 1000 C CA . ASP A 1 121 ? -10.650 -1.280 12.077 1.00 70.69 121 ASP A CA 1
ATOM 1001 C C . ASP A 1 121 ? -10.120 -2.024 10.825 1.00 70.69 121 ASP A C 1
ATOM 1003 O O . ASP A 1 121 ? -9.670 -3.164 10.901 1.00 70.69 121 ASP A O 1
ATOM 1007 N N . ALA A 1 122 ? -10.266 -1.469 9.619 1.00 81.00 122 ALA A N 1
ATOM 1008 C CA . ALA A 1 122 ? -9.874 -2.125 8.377 1.00 81.00 122 ALA A CA 1
ATOM 1009 C C . ALA A 1 122 ? -8.357 -2.302 8.274 1.00 81.00 122 ALA A C 1
ATOM 1011 O O . ALA A 1 122 ? -7.911 -3.380 7.897 1.00 81.00 122 ALA A O 1
ATOM 1012 N N . GLU A 1 123 ? -7.580 -1.271 8.615 1.00 84.25 123 GLU A N 1
ATOM 1013 C CA . GLU A 1 123 ? -6.119 -1.358 8.597 1.00 84.25 123 GLU A CA 1
ATOM 1014 C C . GLU A 1 123 ? -5.611 -2.354 9.638 1.00 84.25 123 GLU A C 1
ATOM 1016 O O . GLU A 1 123 ? -4.836 -3.243 9.303 1.00 84.25 123 GLU A O 1
ATOM 1021 N N . GLU A 1 124 ? -6.113 -2.252 10.869 1.00 84.56 124 GLU A N 1
ATOM 1022 C CA . GLU A 1 124 ? -5.735 -3.132 11.975 1.00 84.56 124 GLU A CA 1
ATOM 1023 C C . GLU A 1 124 ? -6.068 -4.596 11.665 1.00 84.56 124 GLU A C 1
ATOM 1025 O O . GLU A 1 124 ? -5.178 -5.443 11.688 1.00 84.56 124 GLU A O 1
ATOM 1030 N N . ARG A 1 125 ? -7.312 -4.887 11.251 1.00 87.44 125 ARG A N 1
ATOM 1031 C CA . ARG A 1 125 ? -7.719 -6.246 10.856 1.00 87.44 125 ARG A CA 1
ATOM 1032 C C . ARG A 1 125 ? -6.871 -6.783 9.713 1.00 87.44 125 ARG A C 1
ATOM 1034 O O . ARG A 1 125 ? -6.456 -7.936 9.756 1.00 87.44 125 ARG A O 1
ATOM 1041 N N . PHE A 1 126 ? -6.607 -5.966 8.694 1.00 90.56 126 PHE A N 1
ATOM 1042 C CA . PHE A 1 126 ? -5.809 -6.402 7.553 1.00 90.56 126 PHE A CA 1
ATOM 1043 C C . PHE A 1 126 ? -4.355 -6.673 7.956 1.00 90.56 126 PHE A C 1
ATOM 1045 O O . PHE A 1 126 ? -3.794 -7.701 7.580 1.00 90.56 126 PHE A O 1
ATOM 1052 N N . GLY A 1 127 ? -3.760 -5.794 8.764 1.00 90.50 127 GLY A N 1
ATOM 1053 C CA . GLY A 1 127 ? -2.420 -5.975 9.310 1.00 90.50 127 GLY A CA 1
ATOM 1054 C C . GLY A 1 127 ? -2.308 -7.224 10.187 1.00 90.50 127 GLY A C 1
ATOM 1055 O O . GLY A 1 127 ? -1.343 -7.980 10.058 1.00 90.50 127 GLY A O 1
ATOM 1056 N N . ASP A 1 128 ? -3.306 -7.490 11.031 1.00 90.88 128 ASP A N 1
ATOM 1057 C CA . ASP A 1 128 ? -3.372 -8.689 11.872 1.00 90.88 128 ASP A CA 1
ATOM 1058 C C . ASP A 1 128 ? -3.527 -9.966 11.046 1.00 90.88 128 ASP A C 1
ATOM 1060 O O . ASP A 1 128 ? -2.850 -10.962 11.308 1.00 90.88 128 ASP A O 1
ATOM 1064 N N . GLU A 1 129 ? -4.368 -9.943 10.010 1.00 91.94 129 GLU A N 1
ATOM 1065 C CA . GLU A 1 129 ? -4.496 -11.050 9.064 1.00 91.94 129 GLU A CA 1
ATOM 1066 C C . GLU A 1 129 ? -3.170 -11.344 8.360 1.00 91.94 129 GLU A C 1
ATOM 1068 O O . GLU A 1 129 ? -2.777 -12.509 8.264 1.00 91.94 129 GLU A O 1
ATOM 1073 N N . MET A 1 130 ? -2.456 -10.310 7.906 1.00 91.56 130 MET A N 1
ATOM 1074 C CA . MET A 1 130 ? -1.146 -10.467 7.274 1.00 91.56 130 MET A CA 1
ATOM 1075 C C . MET A 1 130 ? -0.106 -11.026 8.245 1.00 91.56 130 MET A C 1
ATOM 1077 O O . MET A 1 130 ? 0.668 -11.902 7.863 1.00 91.56 130 MET A O 1
ATOM 1081 N N . LYS A 1 131 ? -0.096 -10.585 9.508 1.00 90.00 131 LYS A N 1
ATOM 1082 C CA . LYS A 1 131 ? 0.784 -11.150 10.545 1.00 90.00 131 LYS A CA 1
ATOM 1083 C C . LYS A 1 131 ? 0.463 -12.606 10.833 1.00 90.00 131 LYS A C 1
ATOM 1085 O O . LYS A 1 131 ? 1.365 -13.434 10.890 1.00 90.00 131 LYS A O 1
ATOM 1090 N N . LYS A 1 132 ? -0.820 -12.941 10.971 1.00 92.31 132 LYS A N 1
ATOM 1091 C CA . LYS A 1 132 ? -1.276 -14.309 11.240 1.00 92.31 132 LYS A CA 1
ATOM 1092 C C . LYS A 1 132 ? -0.984 -15.256 10.078 1.00 92.31 132 LYS A C 1
ATOM 1094 O O . LYS A 1 132 ? -0.618 -16.405 10.307 1.00 92.31 132 LYS A O 1
ATOM 1099 N N . ALA A 1 133 ? -1.128 -14.781 8.842 1.00 91.06 133 ALA A N 1
ATOM 1100 C CA . ALA A 1 133 ? -0.701 -15.502 7.644 1.00 91.06 133 ALA A CA 1
ATOM 1101 C C . ALA A 1 133 ? 0.831 -15.581 7.523 1.00 91.06 133 ALA A C 1
ATOM 1103 O O . ALA A 1 133 ? 1.348 -16.286 6.658 1.00 91.06 133 ALA A O 1
ATOM 1104 N N . GLY A 1 134 ? 1.539 -14.853 8.389 1.00 89.62 134 GLY A N 1
ATOM 1105 C CA . GLY A 1 134 ? 2.973 -14.722 8.384 1.00 89.62 134 GLY A CA 1
ATOM 1106 C C . GLY A 1 134 ? 3.462 -14.106 7.093 1.00 89.62 134 GLY A C 1
ATOM 1107 O O . GLY A 1 134 ? 4.480 -14.579 6.658 1.00 89.62 134 GLY A O 1
ATOM 1108 N N . GLU A 1 135 ? 2.746 -13.156 6.473 1.00 88.00 135 GLU A N 1
ATOM 1109 C CA . GLU A 1 135 ? 3.133 -12.387 5.270 1.00 88.00 135 GLU A CA 1
ATOM 1110 C C . GLU A 1 135 ? 3.984 -11.148 5.625 1.00 88.00 135 GLU A C 1
ATOM 1112 O O . GLU A 1 135 ? 4.746 -10.635 4.804 1.00 88.00 135 GLU A O 1
ATOM 1117 N N . VAL A 1 136 ? 3.850 -10.661 6.861 1.00 89.56 136 VAL A N 1
ATOM 1118 C CA . VAL A 1 136 ? 4.657 -9.588 7.456 1.00 89.56 136 VAL A CA 1
ATOM 1119 C C . VAL A 1 136 ? 5.112 -10.019 8.857 1.00 89.56 136 VAL A C 1
ATOM 1121 O O . VAL A 1 136 ? 4.427 -10.814 9.504 1.00 89.56 136 VAL A O 1
ATOM 1124 N N . PRO A 1 137 ? 6.266 -9.536 9.345 1.00 89.25 137 PRO A N 1
ATOM 1125 C CA . PRO A 1 137 ? 6.753 -9.872 10.679 1.00 89.25 137 PRO A CA 1
ATOM 1126 C C . PRO A 1 137 ? 5.872 -9.270 11.786 1.00 89.25 137 PRO A C 1
ATOM 1128 O O . PRO A 1 137 ? 5.174 -8.279 11.578 1.00 89.25 137 PRO A O 1
ATOM 1131 N N . GLU A 1 138 ? 5.949 -9.831 12.997 1.00 87.25 138 GLU A N 1
ATOM 1132 C CA . GLU A 1 138 ? 5.213 -9.321 14.169 1.00 87.25 138 GLU A CA 1
ATOM 1133 C C . GLU A 1 138 ? 5.556 -7.863 14.502 1.00 87.25 138 GLU A C 1
ATOM 1135 O O . GLU A 1 138 ? 4.692 -7.093 14.932 1.00 87.25 138 GLU A O 1
ATOM 1140 N N . LYS A 1 139 ? 6.821 -7.493 14.280 1.00 84.38 139 LYS A N 1
ATOM 1141 C CA . LYS A 1 139 ? 7.360 -6.140 14.416 1.00 84.38 139 LYS A CA 1
ATOM 1142 C C . LYS A 1 139 ? 8.233 -5.822 13.212 1.00 84.38 139 LYS A C 1
ATOM 1144 O O . LYS A 1 139 ? 8.905 -6.715 12.687 1.00 84.38 139 LYS A O 1
ATOM 1149 N N . SER A 1 140 ? 8.263 -4.552 12.806 1.00 87.25 140 SER A N 1
ATOM 1150 C CA . SER A 1 140 ? 9.199 -4.121 11.770 1.00 87.25 140 SER A CA 1
ATOM 1151 C C . SER A 1 140 ? 10.634 -4.464 12.193 1.00 87.25 140 SER A C 1
ATOM 1153 O O . SER A 1 140 ? 11.027 -4.159 13.322 1.00 87.25 140 SER A O 1
ATOM 1155 N N . PRO A 1 141 ? 11.442 -5.074 11.309 1.00 88.50 141 PRO A N 1
ATOM 1156 C CA . PRO A 1 141 ? 12.849 -5.335 11.591 1.00 88.50 141 PRO A CA 1
ATOM 1157 C C . PRO A 1 141 ? 13.698 -4.057 11.518 1.00 88.50 141 PRO A C 1
ATOM 1159 O O . PRO A 1 141 ? 14.888 -4.096 11.827 1.00 88.50 141 PRO A O 1
ATOM 1162 N N . TRP A 1 142 ? 13.117 -2.933 11.086 1.00 86.69 142 TRP A N 1
ATOM 1163 C CA . TRP A 1 142 ? 13.822 -1.675 10.889 1.00 86.69 142 TRP A CA 1
ATOM 1164 C C . TRP A 1 142 ? 13.396 -0.651 11.939 1.00 86.69 142 TRP A C 1
ATOM 1166 O O . TRP A 1 142 ? 12.199 -0.411 12.098 1.00 86.69 142 TRP A O 1
ATOM 1176 N N . PRO A 1 143 ? 14.344 0.025 12.608 1.00 87.38 143 PRO A N 1
ATOM 1177 C CA . PRO A 1 143 ? 13.989 1.086 13.533 1.00 87.38 143 PRO A CA 1
ATOM 1178 C C . PRO A 1 143 ? 13.325 2.248 12.779 1.00 87.38 143 PRO A C 1
ATOM 1180 O O . PRO A 1 143 ? 13.768 2.666 11.699 1.00 87.38 143 PRO A O 1
ATOM 1183 N N . SER A 1 144 ? 12.252 2.771 13.364 1.00 87.75 144 SER A N 1
ATOM 1184 C CA . SER A 1 144 ? 11.594 4.006 12.955 1.00 87.75 144 SER A CA 1
ATOM 1185 C C . SER A 1 144 ? 10.895 4.624 14.161 1.00 87.75 144 SER A C 1
ATOM 1187 O O . SER A 1 144 ? 10.418 3.911 15.042 1.00 87.75 144 SER A O 1
ATOM 1189 N N . GLN A 1 145 ? 10.871 5.951 14.218 1.00 89.12 145 GLN A N 1
ATOM 1190 C CA . GLN A 1 145 ? 10.168 6.670 15.269 1.00 89.12 145 GLN A CA 1
ATOM 1191 C C . GLN A 1 145 ? 8.652 6.552 15.047 1.00 89.12 145 GLN A C 1
ATOM 1193 O O . GLN A 1 145 ? 8.178 6.656 13.911 1.00 89.12 145 GLN A O 1
ATOM 1198 N N . ARG A 1 146 ? 7.907 6.345 16.138 1.00 88.25 146 ARG A N 1
ATOM 1199 C CA . ARG A 1 146 ? 6.440 6.372 16.132 1.00 88.25 146 ARG A CA 1
ATOM 1200 C C . ARG A 1 146 ? 5.946 7.777 15.802 1.00 88.25 146 ARG A C 1
ATOM 1202 O O . ARG A 1 146 ? 6.503 8.757 16.299 1.00 88.25 146 ARG A O 1
ATOM 1209 N N . THR A 1 147 ? 4.917 7.878 14.972 1.00 87.00 147 THR A N 1
ATOM 1210 C CA . THR A 1 147 ? 4.278 9.168 14.652 1.00 87.00 147 THR A CA 1
ATOM 1211 C C . THR A 1 147 ? 3.287 9.591 15.726 1.00 87.00 147 THR A C 1
ATOM 1213 O O . THR A 1 147 ? 3.077 10.785 15.923 1.00 87.00 147 THR A O 1
ATOM 1216 N N . MET A 1 148 ? 2.723 8.618 16.443 1.00 84.94 148 MET A N 1
ATOM 1217 C CA . MET A 1 148 ? 1.682 8.823 17.441 1.00 84.94 148 MET A CA 1
ATOM 1218 C C . MET A 1 148 ? 2.091 8.263 18.815 1.00 84.94 148 MET A C 1
ATOM 1220 O O . MET A 1 148 ? 2.890 7.323 18.874 1.00 84.94 148 MET A O 1
ATOM 1224 N N . PRO A 1 149 ? 1.562 8.822 19.922 1.00 84.44 149 PRO A N 1
ATOM 1225 C CA . PRO A 1 149 ? 1.774 8.288 21.267 1.00 84.44 149 PRO A CA 1
ATOM 1226 C C . PRO A 1 149 ? 1.213 6.874 21.446 1.00 84.44 149 PRO A C 1
ATOM 1228 O O . PRO A 1 149 ? 0.312 6.447 20.728 1.00 84.44 149 PRO A O 1
ATOM 1231 N N . ASP A 1 150 ? 1.697 6.160 22.454 1.00 81.38 150 ASP A N 1
ATOM 1232 C CA . ASP A 1 150 ? 1.209 4.820 22.784 1.00 81.38 150 ASP A CA 1
ATOM 1233 C C . ASP A 1 150 ? -0.265 4.860 23.201 1.00 81.38 150 ASP A C 1
ATOM 1235 O O . ASP A 1 150 ? -0.684 5.741 23.950 1.00 81.38 150 ASP A O 1
ATOM 1239 N N . GLY A 1 151 ? -1.057 3.894 22.732 1.00 77.56 151 GLY A N 1
ATOM 1240 C CA . GLY A 1 151 ? -2.476 3.794 23.084 1.00 77.56 151 GLY A CA 1
ATOM 1241 C C . GLY A 1 151 ? -3.398 4.800 22.380 1.00 77.56 151 GLY A C 1
ATOM 1242 O O . GLY A 1 151 ? -4.584 4.871 22.709 1.00 77.56 151 GLY A O 1
ATOM 1243 N N . TRP A 1 152 ? -2.883 5.599 21.434 1.00 81.31 152 TRP A N 1
ATOM 1244 C CA . TRP A 1 152 ? -3.672 6.641 20.764 1.00 81.31 152 TRP A CA 1
ATOM 1245 C C . TRP A 1 152 ? -4.850 6.073 19.957 1.00 81.31 152 TRP A C 1
ATOM 1247 O O . TRP A 1 152 ? -5.896 6.713 19.880 1.00 81.31 152 TRP A O 1
ATOM 1257 N N . ARG A 1 153 ? -4.710 4.871 19.371 1.00 76.12 153 ARG A N 1
ATOM 1258 C CA . ARG A 1 153 ? -5.790 4.215 18.614 1.00 76.12 153 ARG A CA 1
ATOM 1259 C C . ARG A 1 153 ? -6.932 3.819 19.547 1.00 76.12 153 ARG A C 1
ATOM 1261 O O . ARG A 1 153 ? -8.093 4.052 19.234 1.00 76.12 153 ARG A O 1
ATOM 1268 N N . GLU A 1 154 ? -6.613 3.258 20.707 1.00 81.94 154 GLU A N 1
ATOM 1269 C CA . GLU A 1 154 ? -7.576 2.881 21.741 1.00 81.94 154 GLU A CA 1
ATOM 1270 C C . GLU A 1 154 ? -8.252 4.112 22.351 1.00 81.94 154 GLU A C 1
ATOM 1272 O O . GLU A 1 154 ? -9.444 4.088 22.660 1.00 81.94 154 GLU A O 1
ATOM 1277 N N . GLU A 1 155 ? -7.512 5.207 22.521 1.00 84.38 155 GLU A N 1
ATOM 1278 C CA . GLU A 1 155 ? -8.079 6.498 22.905 1.00 84.38 155 GLU A CA 1
ATOM 1279 C C . GLU A 1 155 ? -9.050 7.031 21.849 1.00 84.38 155 GLU A C 1
ATOM 1281 O O . GLU A 1 155 ? -10.174 7.387 22.203 1.00 84.38 155 GLU A O 1
ATOM 1286 N N . LEU A 1 156 ? -8.675 6.994 20.568 1.00 81.44 156 LEU A N 1
ATOM 1287 C CA . LEU A 1 156 ? -9.540 7.418 19.470 1.00 81.44 156 LEU A CA 1
ATOM 1288 C C . LEU A 1 156 ? -10.837 6.595 19.418 1.00 81.44 156 LEU A C 1
ATOM 1290 O O . LEU A 1 156 ? -11.918 7.180 19.391 1.00 81.44 156 LEU A O 1
ATOM 1294 N N . LYS A 1 157 ? -10.751 5.258 19.513 1.00 81.38 157 LYS A N 1
ATOM 1295 C CA . LYS A 1 157 ? -11.933 4.375 19.549 1.00 81.38 157 LYS A CA 1
ATOM 1296 C C . LYS A 1 157 ? -12.876 4.722 20.703 1.00 81.38 157 LYS A C 1
ATOM 1298 O O . LYS A 1 157 ? -14.087 4.793 20.515 1.00 81.38 157 LYS A O 1
ATOM 1303 N N . ARG A 1 158 ? -12.337 4.986 21.901 1.00 85.94 158 ARG A N 1
ATOM 1304 C CA . ARG A 1 158 ? -13.152 5.391 23.062 1.00 85.94 158 ARG A CA 1
ATOM 1305 C C . ARG A 1 158 ? -13.879 6.713 22.829 1.00 85.94 158 ARG A C 1
ATOM 1307 O O . ARG A 1 158 ? -15.048 6.821 23.193 1.00 85.94 158 ARG A O 1
ATOM 1314 N N . LEU A 1 159 ? -13.203 7.697 22.234 1.00 85.69 159 LEU A N 1
ATOM 1315 C CA . LEU A 1 159 ? -13.801 8.996 21.918 1.00 85.69 159 LEU A CA 1
ATOM 1316 C C . LEU A 1 159 ? -14.928 8.862 20.885 1.00 85.69 159 LEU A C 1
ATOM 1318 O O . LEU A 1 159 ? -15.980 9.478 21.051 1.00 85.69 159 LEU A O 1
ATOM 1322 N N . GLU A 1 160 ? -14.742 8.023 19.864 1.00 82.56 160 GLU A N 1
ATOM 1323 C CA . GLU A 1 160 ? -15.766 7.744 18.850 1.00 82.56 160 GLU A CA 1
ATOM 1324 C C . GLU A 1 160 ? -16.998 7.055 19.460 1.00 82.56 160 GLU A C 1
ATOM 1326 O O . GLU A 1 160 ? -18.129 7.496 19.244 1.00 82.56 160 GLU A O 1
ATOM 1331 N N . GLU A 1 161 ? -16.803 6.034 20.301 1.00 86.62 161 GLU A N 1
ATOM 1332 C CA . GLU A 1 161 ? -17.905 5.378 21.016 1.00 86.62 161 GLU A CA 1
ATOM 1333 C C . GLU A 1 161 ? -18.670 6.343 21.934 1.00 86.62 161 GLU A C 1
ATOM 1335 O O . GLU A 1 161 ? -19.900 6.274 22.048 1.00 86.62 161 GLU A O 1
ATOM 1340 N N . GLU A 1 162 ? -17.962 7.242 22.621 1.00 90.06 162 GLU A N 1
ATOM 1341 C CA . GLU A 1 162 ? -18.579 8.256 23.473 1.00 90.06 162 GLU A CA 1
ATOM 1342 C C . GLU A 1 162 ? -19.391 9.261 22.646 1.00 90.06 162 GLU A C 1
ATOM 1344 O O . GLU A 1 162 ? -20.521 9.606 23.017 1.00 90.06 162 GLU A O 1
ATOM 1349 N N . GLU A 1 163 ? -18.864 9.690 21.498 1.00 88.56 163 GLU A N 1
ATOM 1350 C CA . GLU A 1 163 ? -19.564 10.580 20.581 1.00 88.56 163 GLU A CA 1
ATOM 1351 C C . GLU A 1 163 ? -20.835 9.936 20.013 1.00 88.56 163 GLU A C 1
ATOM 1353 O O . GLU A 1 163 ? -21.896 10.572 20.028 1.00 88.56 163 GLU A O 1
ATOM 1358 N N . GLU A 1 164 ? -20.780 8.666 19.601 1.00 87.81 164 GLU A N 1
ATOM 1359 C CA . GLU A 1 164 ? -21.961 7.928 19.149 1.00 87.81 164 GLU A CA 1
ATOM 1360 C C . GLU A 1 164 ? -23.022 7.810 20.248 1.00 87.81 164 GLU A C 1
ATOM 1362 O O . GLU A 1 164 ? -24.210 8.041 20.000 1.00 87.81 164 GLU A O 1
ATOM 1367 N N . ARG A 1 165 ? -22.617 7.490 21.484 1.00 90.50 165 ARG A N 1
ATOM 1368 C CA . ARG A 1 165 ? -23.537 7.431 22.633 1.00 90.50 165 ARG A CA 1
ATOM 1369 C C . ARG A 1 165 ? -24.168 8.789 22.907 1.00 90.50 165 ARG A C 1
ATOM 1371 O O . ARG A 1 165 ? -25.364 8.865 23.190 1.00 90.50 165 ARG A O 1
ATOM 1378 N N . ARG A 1 166 ? -23.390 9.870 22.813 1.00 90.38 166 ARG A N 1
ATOM 1379 C CA . ARG A 1 166 ? -23.888 11.240 22.982 1.00 90.38 166 ARG A CA 1
ATOM 1380 C C . ARG A 1 166 ? -24.887 11.605 21.888 1.00 90.38 166 ARG A C 1
ATOM 1382 O O . ARG A 1 166 ? -25.893 12.243 22.191 1.00 90.38 166 ARG A O 1
ATOM 1389 N N . LYS A 1 167 ? -24.629 11.201 20.643 1.00 90.88 167 LYS A N 1
ATOM 1390 C CA . LYS A 1 167 ? -25.536 11.422 19.514 1.00 90.88 167 LYS A CA 1
ATOM 1391 C C . LYS A 1 167 ? -26.857 10.674 19.705 1.00 90.88 167 LYS A C 1
ATOM 1393 O O . LYS A 1 167 ? -27.899 11.316 19.656 1.00 90.88 167 LYS A O 1
ATOM 1398 N N . LYS A 1 168 ? -26.810 9.384 20.060 1.00 92.00 168 LYS A N 1
ATOM 1399 C CA . LYS A 1 168 ? -28.007 8.579 20.374 1.00 92.00 168 LYS A CA 1
ATOM 1400 C C . LYS A 1 168 ? -28.846 9.198 21.493 1.00 92.00 168 LYS A C 1
ATOM 1402 O O . LYS A 1 168 ? -30.046 9.365 21.336 1.00 92.00 168 LYS A O 1
ATOM 1407 N N . ARG A 1 169 ? -28.211 9.641 22.586 1.00 92.56 169 ARG A N 1
ATOM 1408 C CA . ARG A 1 169 ? -28.915 10.327 23.687 1.00 92.56 169 ARG A CA 1
ATOM 1409 C C . ARG A 1 169 ? -29.599 11.623 23.246 1.00 92.56 169 ARG A C 1
ATOM 1411 O O . ARG A 1 169 ? -30.676 11.928 23.743 1.00 92.56 169 ARG A O 1
ATOM 1418 N N . LYS A 1 170 ? -28.978 12.401 22.352 1.00 90.94 170 LYS A N 1
ATOM 1419 C CA . LYS A 1 170 ? -29.597 13.618 21.802 1.00 90.94 170 LYS A CA 1
ATOM 1420 C C . LYS A 1 170 ? -30.798 13.290 20.920 1.00 90.94 170 LYS A C 1
ATOM 1422 O O . LYS A 1 170 ? -31.833 13.920 21.083 1.00 90.94 170 LYS A O 1
ATOM 1427 N N . GLU A 1 171 ? -30.672 12.294 20.046 1.00 91.31 171 GLU A N 1
ATOM 1428 C CA . GLU A 1 171 ? -31.768 11.832 19.184 1.00 91.31 171 GLU A CA 1
AT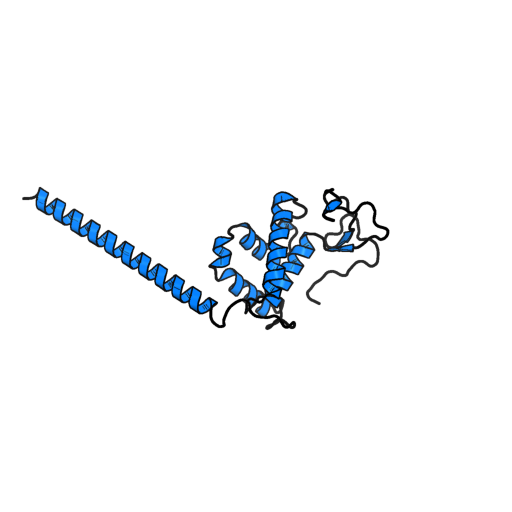OM 1429 C C . GLU A 1 171 ? -32.961 11.336 20.023 1.00 91.31 171 GLU A C 1
ATOM 1431 O O . GLU A 1 171 ? -34.091 11.761 19.795 1.00 91.31 171 GLU A O 1
ATOM 1436 N N . GLU A 1 172 ? -32.712 10.541 21.069 1.00 91.69 172 GLU A N 1
ATOM 1437 C CA . GLU A 1 172 ? -33.749 10.086 22.010 1.00 91.69 172 GLU A CA 1
ATOM 1438 C C . GLU A 1 172 ? -34.435 11.256 22.739 1.00 91.69 172 GLU A C 1
ATOM 1440 O O . GLU A 1 172 ? -35.661 11.283 22.866 1.00 91.69 172 GLU A O 1
ATOM 1445 N N . GLN A 1 173 ? -33.665 12.253 23.193 1.00 89.62 173 GLN A N 1
ATOM 1446 C CA . GLN A 1 173 ? -34.211 13.451 23.842 1.00 89.62 173 GLN A CA 1
ATOM 1447 C C . GLN A 1 173 ? -35.062 14.293 22.884 1.00 89.62 173 GLN A C 1
ATOM 1449 O O . GLN A 1 173 ? -36.118 14.787 23.278 1.00 89.62 173 GLN A O 1
ATOM 1454 N N . GLU A 1 174 ? -34.631 14.453 21.633 1.00 90.19 174 GLU A N 1
ATOM 1455 C CA . GLU A 1 174 ? -35.386 15.170 20.603 1.00 90.19 174 GLU A CA 1
ATOM 1456 C C . GLU A 1 174 ? -36.697 14.448 20.263 1.00 90.19 174 GLU A C 1
ATOM 1458 O O . GLU A 1 174 ? -37.747 15.094 20.179 1.00 90.19 174 GLU A O 1
ATOM 1463 N N . GLU A 1 175 ? -36.678 13.117 20.148 1.00 89.12 175 GLU A N 1
ATOM 1464 C CA . GLU A 1 175 ? -37.887 12.312 19.951 1.00 89.12 175 GLU A CA 1
ATOM 1465 C C . GLU A 1 175 ? -38.856 12.419 21.135 1.00 89.12 175 GLU A C 1
ATOM 1467 O O . GLU A 1 175 ? -40.067 12.579 20.937 1.00 89.12 175 GLU A O 1
ATOM 1472 N N . GLU A 1 176 ? -38.353 12.379 22.370 1.00 87.31 176 GLU A N 1
ATOM 1473 C CA . GLU A 1 176 ? -39.178 12.529 23.570 1.00 87.31 176 GLU A CA 1
ATOM 1474 C C . GLU A 1 176 ? -39.798 13.934 23.656 1.00 87.31 176 GLU A C 1
ATOM 1476 O O . GLU A 1 176 ? -40.990 14.077 23.950 1.00 87.31 176 GLU A O 1
ATOM 1481 N N . GLN A 1 177 ? -39.028 14.976 23.329 1.00 84.75 177 GLN A N 1
ATOM 1482 C CA . GLN A 1 177 ? -39.508 16.359 23.268 1.00 84.75 177 GLN A CA 1
ATOM 1483 C C . GLN A 1 177 ? -40.609 16.520 22.203 1.00 84.75 177 GLN A C 1
ATOM 1485 O O . GLN A 1 177 ? -41.643 17.143 22.456 1.00 84.75 177 GLN A O 1
ATOM 1490 N N . LEU A 1 178 ? -40.428 15.912 21.025 1.00 88.06 178 LEU A N 1
ATOM 1491 C CA . LEU A 1 178 ? -41.420 15.876 19.946 1.00 88.06 178 LEU A CA 1
ATOM 1492 C C . LEU A 1 178 ? -42.708 15.160 20.367 1.00 88.06 178 LEU A C 1
ATOM 1494 O O . LEU A 1 178 ? -43.800 15.626 20.031 1.00 88.06 178 LEU A O 1
ATOM 1498 N N . ARG A 1 179 ? -42.607 14.051 21.109 1.00 86.38 179 ARG A N 1
ATOM 1499 C CA . ARG A 1 179 ? -43.776 13.337 21.649 1.00 86.38 179 ARG A CA 1
ATOM 1500 C C . ARG A 1 179 ? -44.548 14.194 22.649 1.00 86.38 179 ARG A C 1
ATOM 1502 O O . ARG A 1 179 ? -45.751 14.366 22.467 1.00 86.38 179 ARG A O 1
ATOM 1509 N N . LYS A 1 180 ? -43.860 14.805 23.619 1.00 86.75 180 LYS A N 1
ATOM 1510 C CA . LYS A 1 180 ? -44.479 15.698 24.617 1.00 86.75 180 LYS A CA 1
ATOM 1511 C C . LYS A 1 180 ? -45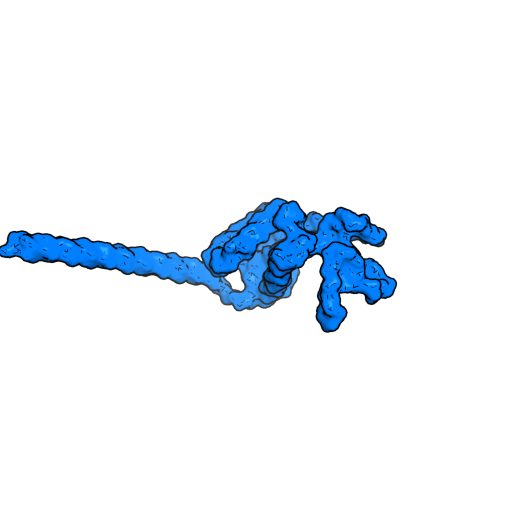.166 16.901 23.970 1.00 86.75 180 LYS A C 1
ATOM 1513 O O . LYS A 1 180 ? -46.273 17.260 24.360 1.00 86.75 180 LYS A O 1
ATOM 1518 N N . ASN A 1 181 ? -44.553 17.498 22.947 1.00 83.31 181 ASN A N 1
ATOM 1519 C CA . ASN A 1 181 ? -45.166 18.603 22.209 1.00 83.31 181 ASN A CA 1
ATOM 1520 C C . ASN A 1 181 ? -46.428 18.161 21.449 1.00 83.31 181 ASN A C 1
ATOM 1522 O O . ASN A 1 181 ? -47.422 18.879 21.455 1.00 83.31 181 ASN A O 1
ATOM 1526 N N . LYS A 1 182 ? -46.429 16.970 20.833 1.00 80.31 182 LYS A N 1
ATOM 1527 C CA . LYS A 1 182 ? -47.621 16.420 20.161 1.00 80.31 182 LYS A CA 1
ATOM 1528 C C . LYS A 1 182 ? -48.760 16.104 21.134 1.00 80.31 182 LYS A C 1
ATOM 1530 O O . LYS A 1 182 ? -49.918 16.273 20.765 1.00 80.31 182 LYS A O 1
ATOM 1535 N N . GLU A 1 183 ? -48.449 15.630 22.338 1.00 78.81 183 GLU A N 1
ATOM 1536 C CA . GLU A 1 183 ? -49.449 15.361 23.380 1.00 78.81 183 GLU A CA 1
ATOM 1537 C C . GLU A 1 183 ? -50.075 16.659 23.902 1.00 78.81 183 GLU A C 1
ATOM 1539 O O . GLU A 1 183 ? -51.298 16.763 23.917 1.00 78.81 183 GLU A O 1
ATOM 1544 N N . LYS A 1 184 ? -49.269 17.694 24.178 1.00 74.50 184 LYS A N 1
ATOM 1545 C CA . LYS A 1 184 ? -49.779 19.020 24.572 1.00 74.50 184 LYS A CA 1
ATOM 1546 C C . LYS A 1 184 ? -50.700 19.649 23.526 1.00 74.50 184 LYS A C 1
ATOM 1548 O O . LYS A 1 184 ? -51.766 20.139 23.872 1.00 74.50 184 LYS A O 1
ATOM 1553 N N . VAL A 1 185 ? -50.334 19.577 22.244 1.00 72.62 185 VAL A N 1
ATOM 1554 C CA . VAL A 1 185 ? -51.183 20.092 21.152 1.00 72.62 185 VAL A CA 1
ATOM 1555 C C . VAL A 1 185 ? -52.519 19.341 21.071 1.00 72.62 185 VAL A C 1
ATOM 1557 O O . VAL A 1 185 ? -53.541 19.942 20.751 1.00 72.62 185 VAL A O 1
ATOM 1560 N N . LYS A 1 186 ? -52.544 18.036 21.374 1.00 70.69 186 LYS A N 1
ATOM 1561 C CA . LYS A 1 186 ? -53.793 17.258 21.423 1.00 70.69 186 LYS A CA 1
ATOM 1562 C C . LYS A 1 186 ? -54.661 17.604 22.631 1.00 70.69 186 LYS A C 1
ATOM 1564 O O . LYS A 1 186 ? -55.880 17.575 22.506 1.00 70.69 186 LYS A O 1
ATOM 1569 N N . GLU A 1 187 ? -54.060 17.893 23.781 1.00 67.50 187 GLU A N 1
ATOM 1570 C CA . GLU A 1 187 ? -54.796 18.334 24.972 1.00 67.50 187 GLU A CA 1
ATOM 1571 C C . GLU A 1 187 ? -55.409 19.725 24.764 1.00 67.50 187 GLU A C 1
ATOM 1573 O O . GLU A 1 187 ? -56.579 19.917 25.078 1.00 67.50 187 GLU A O 1
ATOM 1578 N N . GLU A 1 188 ? -54.682 20.656 24.138 1.00 62.84 188 GLU A N 1
ATOM 1579 C CA . GLU A 1 188 ? -55.186 21.999 23.807 1.00 62.84 188 GLU A CA 1
ATOM 1580 C C . GLU A 1 188 ? -56.289 21.996 22.734 1.00 62.84 188 GLU A C 1
ATOM 1582 O O . GLU A 1 188 ? -57.128 22.887 22.722 1.00 62.84 188 GLU A O 1
ATOM 1587 N N . GLN A 1 189 ? -56.321 21.004 21.836 1.00 57.19 189 GLN A N 1
ATOM 1588 C CA . GLN A 1 189 ? -57.391 20.857 20.836 1.00 57.19 189 GLN A CA 1
ATOM 1589 C C . GLN A 1 189 ? -58.672 20.210 21.385 1.00 57.19 189 GLN A C 1
ATOM 1591 O O . GLN A 1 189 ? -59.708 20.267 20.723 1.00 57.19 189 GLN A O 1
ATOM 1596 N N . ASN A 1 190 ? -58.599 19.577 22.558 1.00 58.31 190 ASN A N 1
ATOM 1597 C CA . ASN A 1 190 ? -59.719 18.889 23.205 1.00 58.31 190 ASN A CA 1
ATOM 1598 C C . ASN A 1 190 ? -60.302 19.667 24.404 1.00 58.31 190 ASN A C 1
ATOM 1600 O O . ASN A 1 190 ? -61.206 19.146 25.062 1.00 58.31 190 ASN A O 1
ATOM 1604 N N . ALA A 1 191 ? -59.788 20.867 24.692 1.00 52.97 191 ALA A N 1
ATOM 1605 C CA . ALA A 1 191 ? -60.267 21.792 25.724 1.00 52.97 191 ALA A CA 1
ATOM 1606 C C . ALA A 1 191 ? -61.076 22.940 25.103 1.00 52.97 191 ALA A C 1
ATOM 1608 O O . ALA A 1 191 ? -62.065 23.363 25.745 1.00 52.97 191 ALA A O 1
#